Protein AF-A0A7S4R8U7-F1 (afdb_monomer_lite)

Sequence (291 aa):
TAAVLLLPLTSQSWLGAMDDQYDDEIGESVTPLVPFRQREAQGRFHYKRIGLVVGTGLLAVAGVFLLAKGLAQNSAGSTVSEVDVNVVDDWLRRRRAPTLPPPTLSRLTLDTLADGDEFEKCVKAEDWNTKRWDEEVEVADRYDNGCCPGGYVFGAKAWVSWGKVNARGAVLCGLNDQLSGYNFRNRRNSCNYGKCLVLKPKYTCPNGAKSLLTGKCPDGVPAGCKQSWHKNTQGRFGGYMEYRSTTCNDRGPCDTAAGFKTWCNTCGYTTTETCKSPLNNNNNNNNNNNN

Radius of gyration: 29.48 Å; chains: 1; bounding box: 45×94×117 Å

Structure (mmCIF, N/CA/C/O backbone):
data_AF-A0A7S4R8U7-F1
#
_entry.id   AF-A0A7S4R8U7-F1
#
loop_
_atom_site.group_PDB
_atom_site.id
_atom_site.type_symbol
_atom_site.label_atom_id
_atom_site.label_alt_id
_atom_site.label_comp_id
_atom_site.label_asym_id
_atom_site.label_entity_id
_atom_site.label_seq_id
_atom_site.pdbx_PDB_ins_code
_atom_site.Cartn_x
_atom_site.Cartn_y
_atom_site.Cartn_z
_atom_site.occupancy
_atom_site.B_iso_or_equiv
_atom_site.auth_seq_id
_atom_site.auth_comp_id
_atom_site.auth_asym_id
_atom_site.auth_atom_id
_atom_site.pdbx_PDB_model_num
ATOM 1 N N . THR A 1 1 ? -13.044 -45.094 -40.374 1.00 46.53 1 THR A N 1
ATOM 2 C CA . THR A 1 1 ? -13.629 -44.245 -39.314 1.00 46.53 1 THR A CA 1
ATOM 3 C C . THR A 1 1 ? -12.511 -43.431 -38.700 1.00 46.53 1 THR A C 1
ATOM 5 O O . THR A 1 1 ? -11.758 -43.950 -37.894 1.00 46.53 1 THR A O 1
ATOM 8 N N . ALA A 1 2 ? -12.329 -42.195 -39.161 1.00 35.38 2 ALA A N 1
ATOM 9 C CA . ALA A 1 2 ? -11.362 -41.248 -38.612 1.00 35.38 2 ALA A CA 1
ATOM 10 C C . ALA A 1 2 ? -12.074 -39.895 -38.530 1.00 35.38 2 ALA A C 1
ATOM 12 O O . ALA A 1 2 ? -12.469 -39.346 -39.557 1.00 35.38 2 ALA A O 1
ATOM 13 N N . ALA A 1 3 ? -12.332 -39.430 -37.309 1.00 42.56 3 ALA A N 1
ATOM 14 C CA . ALA A 1 3 ? -12.997 -38.164 -37.043 1.00 42.56 3 ALA A CA 1
ATOM 15 C C . ALA A 1 3 ? -11.928 -37.109 -36.745 1.00 42.56 3 ALA A C 1
ATOM 17 O O . ALA A 1 3 ? -11.221 -37.197 -35.743 1.00 42.56 3 ALA A O 1
ATOM 18 N N . VAL A 1 4 ? -11.799 -36.135 -37.644 1.00 45.00 4 VAL A N 1
ATOM 19 C CA . VAL A 1 4 ? -10.964 -34.945 -37.467 1.00 45.00 4 VAL A CA 1
ATOM 20 C C . VAL A 1 4 ? -11.822 -33.892 -36.769 1.00 45.00 4 VAL A C 1
ATOM 22 O O . VAL A 1 4 ? -12.768 -33.368 -37.352 1.00 45.00 4 VAL A O 1
ATOM 25 N N . LEU A 1 5 ? -11.519 -33.620 -35.501 1.00 47.84 5 LEU A N 1
ATOM 26 C CA . LEU A 1 5 ? -12.133 -32.561 -34.699 1.00 47.84 5 LEU A CA 1
ATOM 27 C C . LEU A 1 5 ? -11.310 -31.277 -34.862 1.00 47.84 5 LEU A C 1
ATOM 29 O O . LEU A 1 5 ? -10.202 -31.170 -34.343 1.00 47.84 5 LEU A O 1
ATOM 33 N N . LEU A 1 6 ? -11.857 -30.309 -35.598 1.00 45.59 6 LEU A N 1
ATOM 34 C CA . LEU A 1 6 ? -11.349 -28.938 -35.670 1.00 45.59 6 LEU A CA 1
ATOM 35 C C . LEU A 1 6 ? -12.068 -28.092 -34.610 1.00 45.59 6 LEU A C 1
ATOM 37 O O . LEU A 1 6 ? -13.287 -27.942 -34.661 1.00 45.59 6 LEU A O 1
ATOM 41 N N . LEU A 1 7 ? -11.313 -27.536 -33.662 1.00 49.53 7 LEU A N 1
ATOM 42 C CA . LEU A 1 7 ? -11.784 -26.504 -32.734 1.00 49.53 7 LEU A CA 1
ATOM 43 C C . LEU A 1 7 ? -11.416 -25.109 -33.274 1.00 49.53 7 LEU A C 1
ATOM 45 O O . LEU A 1 7 ? -10.309 -24.942 -33.791 1.00 49.53 7 LEU A O 1
ATOM 49 N N . PRO A 1 8 ? -12.291 -24.095 -33.142 1.00 44.88 8 PRO A N 1
ATOM 50 C CA . PRO A 1 8 ? -11.984 -22.734 -33.561 1.00 44.88 8 PRO A CA 1
ATOM 51 C C . PRO A 1 8 ? -11.153 -21.991 -32.502 1.00 44.88 8 PRO A C 1
ATOM 53 O O . PRO A 1 8 ? -11.541 -21.879 -31.340 1.00 44.88 8 PRO A O 1
ATOM 56 N N . LEU A 1 9 ? -10.019 -21.436 -32.931 1.00 38.00 9 LEU A N 1
ATOM 57 C CA . LEU A 1 9 ? -9.230 -20.455 -32.185 1.00 38.00 9 LEU A CA 1
ATOM 58 C C . LEU A 1 9 ? -9.884 -19.074 -32.326 1.00 38.00 9 LEU A C 1
ATOM 60 O O . LEU A 1 9 ? -9.802 -18.448 -33.381 1.00 38.00 9 LEU A O 1
ATOM 64 N N . THR A 1 10 ? -10.513 -18.573 -31.264 1.00 41.94 10 THR A N 1
ATOM 65 C CA . THR A 1 10 ? -10.931 -17.168 -31.175 1.00 41.94 10 THR A CA 1
ATOM 66 C C . THR A 1 10 ? -9.865 -16.364 -30.437 1.00 41.94 10 THR A C 1
ATOM 68 O O . THR A 1 10 ? -9.780 -16.402 -29.210 1.00 41.94 10 THR A O 1
ATOM 71 N N . SER A 1 11 ? -9.044 -15.621 -31.177 1.00 39.41 11 SER A N 1
ATOM 72 C CA . SER A 1 11 ? -8.129 -14.621 -30.626 1.00 39.41 11 SER A CA 1
ATOM 73 C C . SER A 1 11 ? -8.871 -13.297 -30.416 1.00 39.41 11 SER A C 1
ATOM 75 O O . SER A 1 11 ? -9.093 -12.552 -31.370 1.00 39.41 11 SER A O 1
ATOM 77 N N . GLN A 1 12 ? -9.253 -12.982 -29.178 1.00 40.31 12 GLN A N 1
ATOM 78 C CA . GLN A 1 12 ? -9.656 -11.624 -28.800 1.00 40.31 12 GLN A CA 1
ATOM 79 C C . GLN A 1 12 ? -8.427 -10.855 -28.310 1.00 40.31 12 GLN A C 1
ATOM 81 O O . GLN A 1 12 ? -7.931 -11.061 -27.205 1.00 40.31 12 GLN A O 1
ATOM 86 N N . SER A 1 13 ? -7.924 -9.961 -29.158 1.00 40.41 13 SER A N 1
ATOM 87 C CA . SER A 1 13 ? -6.922 -8.963 -28.801 1.00 40.41 13 SER A CA 1
ATOM 88 C C . SER A 1 13 ? -7.571 -7.838 -27.990 1.00 40.41 13 SER A C 1
ATOM 90 O O . SER A 1 13 ? -8.348 -7.051 -28.531 1.00 40.41 13 SER A O 1
ATOM 92 N N . TRP A 1 14 ? -7.226 -7.735 -26.708 1.00 36.38 14 TRP A N 1
ATOM 93 C CA . TRP A 1 14 ? -7.535 -6.575 -25.872 1.00 36.38 14 TRP A CA 1
ATOM 94 C C . TRP A 1 14 ? -6.507 -5.465 -26.127 1.00 36.38 14 TRP A C 1
ATOM 96 O O . TRP A 1 14 ? -5.429 -5.449 -25.539 1.00 36.38 14 TRP A O 1
ATOM 106 N N . LEU A 1 15 ? -6.842 -4.523 -27.008 1.00 36.94 15 LEU A N 1
ATOM 107 C CA . LEU A 1 15 ? -6.217 -3.199 -27.061 1.00 36.94 15 LEU A CA 1
ATOM 108 C C . LEU A 1 15 ? -7.215 -2.200 -26.472 1.00 36.94 15 LEU A C 1
ATOM 110 O O . LEU A 1 15 ? -7.990 -1.575 -27.188 1.00 36.94 15 LEU A O 1
ATOM 114 N N . GLY A 1 16 ? -7.219 -2.089 -25.144 1.00 36.47 16 GLY A N 1
ATOM 115 C CA . GLY A 1 16 ? -7.895 -0.996 -24.454 1.00 36.47 16 GLY A CA 1
ATOM 116 C C . GLY A 1 16 ? -7.062 0.274 -24.591 1.00 36.47 16 GLY A C 1
ATOM 117 O O . GLY A 1 16 ? -6.004 0.388 -23.971 1.00 36.47 16 GLY A O 1
ATOM 118 N N . ALA A 1 17 ? -7.526 1.208 -25.419 1.00 35.16 17 ALA A N 1
ATOM 119 C CA . ALA A 1 17 ? -7.083 2.593 -25.379 1.00 35.16 17 ALA A CA 1
ATOM 120 C C . ALA A 1 17 ? -7.435 3.173 -23.997 1.00 35.16 17 ALA A C 1
ATOM 122 O O . ALA A 1 17 ? -8.587 3.127 -23.571 1.00 35.16 17 ALA A O 1
ATOM 123 N N . MET A 1 18 ? -6.421 3.638 -23.268 1.00 33.81 18 MET A N 1
ATOM 124 C CA . MET A 1 18 ? -6.586 4.391 -22.028 1.00 33.81 18 MET A CA 1
ATOM 125 C C . MET A 1 18 ? -6.804 5.857 -22.399 1.00 33.81 18 MET A C 1
ATOM 127 O O . MET A 1 18 ? -5.842 6.534 -22.753 1.00 33.81 18 MET A O 1
ATOM 131 N N . ASP A 1 19 ? -8.049 6.319 -22.317 1.00 36.69 19 ASP A N 1
ATOM 132 C CA . ASP A 1 19 ? -8.350 7.743 -22.198 1.00 36.69 19 ASP A CA 1
ATOM 133 C C . ASP A 1 19 ? -8.233 8.141 -20.720 1.00 36.69 19 ASP A C 1
ATOM 135 O O . ASP A 1 19 ? -8.919 7.608 -19.842 1.00 36.69 19 ASP A O 1
ATOM 139 N N . ASP A 1 20 ? -7.304 9.056 -20.447 1.00 38.97 20 ASP A N 1
ATOM 140 C CA . ASP A 1 20 ? -7.152 9.741 -19.168 1.00 38.97 20 ASP A CA 1
ATOM 141 C C . ASP A 1 20 ? -8.309 10.739 -19.008 1.00 38.97 20 ASP A C 1
ATOM 143 O O . ASP A 1 20 ? -8.225 11.876 -19.472 1.00 38.97 20 ASP A O 1
ATOM 147 N N . GLN A 1 21 ? -9.395 10.330 -18.347 1.00 34.22 21 GLN A N 1
ATOM 148 C CA . GLN A 1 21 ? -10.427 11.269 -17.912 1.00 34.22 21 GLN A CA 1
ATOM 149 C C . GLN A 1 21 ? -10.135 11.737 -16.481 1.00 34.22 21 GLN A C 1
ATO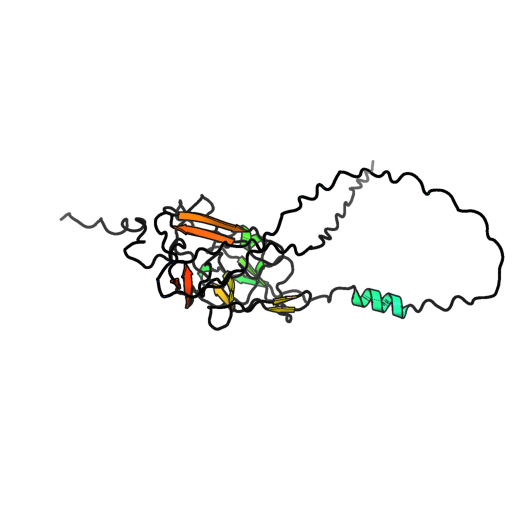M 151 O O . GLN A 1 21 ? -10.165 10.976 -15.511 1.00 34.22 21 GLN A O 1
ATOM 156 N N . TYR A 1 22 ? -9.748 13.007 -16.416 1.00 39.62 22 TYR A N 1
ATOM 157 C CA . TYR A 1 22 ? -9.481 13.817 -15.237 1.00 39.62 22 TYR A CA 1
ATOM 158 C C . TYR A 1 22 ? -10.828 14.334 -14.711 1.00 39.62 22 TYR A C 1
ATOM 160 O O . TYR A 1 22 ? -11.432 15.188 -15.355 1.00 39.62 22 TYR A O 1
ATOM 168 N N . ASP A 1 23 ? -11.294 13.835 -13.567 1.00 38.12 23 ASP A N 1
ATOM 169 C CA . ASP A 1 23 ? -12.410 14.444 -12.835 1.00 38.12 23 ASP A CA 1
ATOM 170 C C . ASP A 1 23 ? -11.849 15.156 -11.597 1.00 38.12 23 ASP A C 1
ATOM 172 O O . ASP A 1 23 ? -11.589 14.541 -10.560 1.00 38.12 23 ASP A O 1
ATOM 176 N N . ASP A 1 24 ? -11.628 16.464 -11.738 1.00 40.69 24 ASP A N 1
ATOM 177 C CA . ASP A 1 24 ? -11.518 17.401 -10.621 1.00 40.69 24 ASP A CA 1
ATOM 178 C C . ASP A 1 24 ? -12.940 17.843 -10.244 1.00 40.69 24 ASP A C 1
ATOM 180 O O . ASP A 1 24 ? -13.499 18.759 -10.850 1.00 40.69 24 ASP A O 1
ATOM 184 N N . GLU A 1 25 ? -13.545 17.207 -9.237 1.00 46.28 25 GLU A N 1
ATOM 185 C CA . GLU A 1 25 ? -14.712 17.787 -8.570 1.00 46.28 25 GLU A CA 1
ATOM 186 C C . GLU A 1 25 ? -14.282 18.728 -7.440 1.00 46.28 25 GLU A C 1
ATOM 188 O O . GLU A 1 25 ? -13.517 18.402 -6.529 1.00 46.28 25 GLU A O 1
ATOM 193 N N . ILE A 1 26 ? -14.806 19.940 -7.564 1.00 37.03 26 ILE A N 1
ATOM 194 C CA . ILE A 1 26 ? -14.538 21.147 -6.800 1.00 37.03 26 ILE A CA 1
ATOM 195 C C . ILE A 1 26 ? -15.167 21.010 -5.408 1.00 37.03 26 ILE A C 1
ATOM 197 O O . ILE A 1 26 ? -16.385 20.938 -5.270 1.00 37.03 26 ILE A O 1
ATOM 201 N N . GLY A 1 27 ? -14.340 21.020 -4.361 1.00 32.81 27 GLY A N 1
ATOM 202 C CA . GLY A 1 27 ? -14.798 21.206 -2.985 1.00 32.81 27 GLY A CA 1
ATOM 203 C C . GLY A 1 27 ? -15.040 22.687 -2.701 1.00 32.81 27 GLY A C 1
ATOM 204 O O . GLY A 1 27 ? -14.093 23.471 -2.656 1.00 32.81 27 GLY A O 1
ATOM 205 N N . GLU A 1 28 ? -16.307 23.056 -2.518 1.00 37.75 28 GLU A N 1
ATOM 206 C CA . GLU A 1 28 ? -16.765 24.397 -2.156 1.00 37.75 28 GLU A CA 1
ATOM 207 C C . GLU A 1 28 ? -16.074 24.940 -0.893 1.00 37.75 28 GLU A C 1
ATOM 209 O O . GLU A 1 28 ? -15.958 24.280 0.143 1.00 37.75 28 GLU A O 1
ATOM 214 N N . SER A 1 29 ? -15.628 26.190 -0.992 1.00 33.06 29 SER A N 1
ATOM 215 C CA . SER A 1 29 ? -15.053 26.982 0.087 1.00 33.06 29 SER A CA 1
ATOM 216 C C . SER A 1 29 ? -16.129 27.431 1.077 1.00 33.06 29 SER A C 1
ATOM 218 O O . SER A 1 29 ? -17.023 28.194 0.711 1.00 33.06 29 SER A O 1
ATOM 220 N N . VAL A 1 30 ? -15.990 27.053 2.348 1.00 43.50 30 VAL A N 1
ATOM 221 C CA . VAL A 1 30 ? -16.695 27.698 3.464 1.00 43.50 30 VAL A CA 1
ATOM 222 C C . VAL A 1 30 ? -15.654 28.419 4.317 1.00 43.50 30 VAL A C 1
ATOM 224 O O . VAL A 1 30 ? -14.769 27.798 4.904 1.00 43.50 30 VAL A O 1
ATOM 227 N N . THR A 1 31 ? -15.730 29.747 4.337 1.00 47.53 31 THR A N 1
ATOM 228 C CA . THR A 1 31 ? -14.915 30.646 5.162 1.00 47.53 31 THR A CA 1
ATOM 229 C C . THR A 1 31 ? -15.410 30.669 6.614 1.00 47.53 31 THR A C 1
ATOM 231 O O . THR A 1 31 ? -16.620 30.725 6.836 1.00 47.53 31 THR A O 1
ATOM 234 N N . PRO A 1 32 ? -14.520 30.704 7.625 1.00 46.12 32 PRO A N 1
ATOM 235 C CA . PRO A 1 32 ? -14.899 31.098 8.976 1.00 46.12 32 PRO A CA 1
ATOM 236 C C . PRO A 1 32 ? -14.676 32.600 9.229 1.00 46.12 32 PRO A C 1
ATOM 238 O O . PRO A 1 32 ? -13.716 33.211 8.761 1.00 46.12 32 PRO A O 1
ATOM 241 N N . LEU A 1 33 ? -15.611 33.167 9.993 1.00 37.69 33 LEU A N 1
ATOM 242 C CA . LEU A 1 33 ? -15.728 34.556 10.439 1.00 37.69 33 LEU A CA 1
ATOM 243 C C . LEU A 1 33 ? -14.749 34.887 11.580 1.00 37.69 33 LEU A C 1
ATOM 245 O O . LEU A 1 33 ? -14.798 34.226 12.612 1.00 37.69 33 LEU A O 1
ATOM 249 N N . VAL A 1 34 ? -13.978 35.976 11.454 1.00 42.84 34 VAL A N 1
ATOM 250 C CA . VAL A 1 34 ? -13.488 36.812 12.577 1.00 42.84 34 VAL A CA 1
ATOM 251 C C . VAL A 1 34 ? -13.405 38.273 12.075 1.00 42.84 34 VAL A C 1
ATOM 253 O O . VAL A 1 34 ? -13.031 38.474 10.917 1.00 42.84 34 VAL A O 1
ATOM 256 N N . PRO A 1 35 ? -13.801 39.303 12.855 1.00 53.25 35 PRO A N 1
ATOM 257 C CA . PRO A 1 35 ? -14.138 40.618 12.307 1.00 53.25 35 PRO A CA 1
ATOM 258 C C . PRO A 1 35 ? -12.947 41.582 12.332 1.00 53.25 35 PRO A C 1
ATOM 260 O O . PRO A 1 35 ? -12.277 41.656 13.350 1.00 53.25 35 PRO A O 1
ATOM 263 N N . PHE A 1 36 ? -12.732 42.389 11.284 1.00 32.41 36 PHE A N 1
ATOM 264 C CA . PHE A 1 36 ? -12.137 43.731 11.417 1.00 32.41 36 PHE A CA 1
ATOM 265 C C . PHE A 1 36 ? -12.316 44.584 10.138 1.00 32.41 36 PHE A C 1
ATOM 267 O O . PHE A 1 36 ? -11.893 44.202 9.055 1.00 32.41 36 PHE A O 1
ATOM 274 N N . ARG A 1 37 ? -12.937 45.759 10.336 1.00 34.00 37 ARG A N 1
ATOM 275 C CA . ARG A 1 37 ? -12.917 47.039 9.584 1.00 34.00 37 ARG A CA 1
ATOM 276 C C . ARG A 1 37 ? -13.090 47.096 8.050 1.00 34.00 37 ARG A C 1
ATOM 278 O O . ARG A 1 37 ? -12.207 46.765 7.273 1.00 34.00 37 ARG A O 1
ATOM 285 N N . GLN A 1 38 ? -14.205 47.749 7.692 1.00 41.59 38 GLN A N 1
ATOM 286 C CA . GLN A 1 38 ? -14.497 48.589 6.516 1.00 41.59 38 GLN A CA 1
ATOM 287 C C . GLN A 1 38 ? -13.325 48.946 5.580 1.00 41.59 38 GLN A C 1
ATOM 289 O O . GLN A 1 38 ? -12.413 49.674 5.973 1.00 41.59 38 GLN A O 1
ATOM 294 N N . ARG A 1 39 ? -13.503 48.629 4.290 1.00 37.03 39 ARG A N 1
ATOM 295 C CA . ARG A 1 39 ? -13.537 49.619 3.197 1.00 37.03 39 ARG A CA 1
ATOM 296 C C . ARG A 1 39 ? -14.285 49.058 1.986 1.00 37.03 39 ARG A C 1
ATOM 298 O O . ARG A 1 39 ? -14.168 47.887 1.646 1.00 37.03 39 ARG A O 1
ATOM 305 N N . GLU A 1 40 ? -15.089 49.931 1.405 1.00 39.75 40 GLU A N 1
ATOM 306 C CA . GLU A 1 40 ? -15.940 49.744 0.237 1.00 39.75 40 GLU A CA 1
ATOM 307 C C . GLU A 1 40 ? -15.110 49.579 -1.045 1.00 39.75 40 GLU A C 1
ATOM 309 O O . GLU A 1 40 ? -14.127 50.292 -1.225 1.00 39.75 40 GLU A O 1
ATOM 314 N N . ALA A 1 41 ? -15.545 48.709 -1.961 1.00 39.50 41 ALA A N 1
ATOM 315 C CA . ALA A 1 41 ? -15.671 49.028 -3.387 1.00 39.50 41 ALA A CA 1
ATOM 316 C C . ALA A 1 41 ? -16.389 47.891 -4.130 1.00 39.50 41 ALA A C 1
ATOM 318 O O . ALA A 1 41 ? -16.188 46.706 -3.877 1.00 39.50 41 ALA A O 1
ATOM 319 N N . GLN A 1 42 ? -17.278 48.308 -5.022 1.00 44.00 42 GLN A N 1
ATOM 320 C CA . GLN A 1 42 ? -18.277 47.525 -5.733 1.00 44.00 42 GLN A CA 1
ATOM 321 C C . GLN A 1 42 ? -17.690 46.754 -6.927 1.00 44.00 42 GLN A C 1
ATOM 323 O O . GLN A 1 42 ? -16.739 47.203 -7.559 1.00 44.00 42 GLN A O 1
ATOM 328 N N . GLY A 1 43 ? -18.332 45.641 -7.298 1.00 35.09 43 GLY A N 1
ATOM 329 C CA . GLY A 1 43 ? -18.045 44.928 -8.546 1.00 35.09 43 GLY A CA 1
ATOM 330 C C . GLY A 1 43 ? -18.884 43.664 -8.734 1.00 35.09 43 GLY A C 1
ATOM 331 O O . GLY A 1 43 ? -18.367 42.557 -8.637 1.00 35.09 43 GLY A O 1
ATOM 332 N N . ARG A 1 44 ? -20.194 43.816 -8.976 1.00 37.66 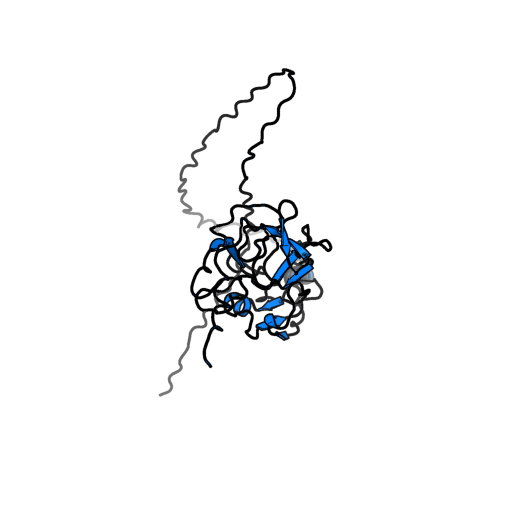44 ARG A N 1
ATOM 333 C CA . ARG A 1 44 ? -21.092 42.720 -9.393 1.00 37.66 44 ARG A CA 1
ATOM 334 C C . ARG A 1 44 ? -20.782 42.314 -10.836 1.00 37.66 44 ARG A C 1
ATOM 336 O O . ARG A 1 44 ? -21.009 43.111 -11.739 1.00 37.66 44 ARG A O 1
ATOM 343 N N . PHE A 1 45 ? -20.415 41.055 -11.061 1.00 37.44 45 PHE A N 1
ATOM 344 C CA . PHE A 1 45 ? -20.556 40.406 -12.367 1.00 37.44 45 PHE A CA 1
ATOM 345 C C . PHE A 1 45 ? -21.467 39.185 -12.235 1.00 37.44 45 PHE A C 1
ATOM 347 O O . PHE A 1 45 ? -21.121 38.179 -11.622 1.00 37.44 45 PHE A O 1
ATOM 354 N N . HIS A 1 46 ? -22.668 39.302 -12.802 1.00 40.22 46 HIS A N 1
ATOM 355 C CA . HIS A 1 46 ? -23.599 38.197 -12.992 1.00 40.22 46 HIS A CA 1
ATOM 356 C C . HIS A 1 46 ? -23.138 37.357 -14.189 1.00 40.22 46 HIS A C 1
ATOM 358 O O . HIS A 1 46 ? -23.198 37.834 -15.320 1.00 40.22 46 HIS A O 1
ATOM 364 N N . TYR A 1 47 ? -22.744 36.101 -13.969 1.00 39.22 47 TYR A N 1
ATOM 365 C CA . TYR A 1 47 ? -22.623 35.125 -15.054 1.00 39.22 47 TYR A CA 1
ATOM 366 C C . TYR A 1 47 ? -23.924 34.329 -15.181 1.00 39.22 47 TYR A C 1
ATOM 368 O O . TYR A 1 47 ? -24.289 33.517 -14.333 1.00 39.22 47 TYR A O 1
ATOM 376 N N . LYS A 1 48 ? -24.648 34.617 -16.264 1.00 39.53 48 LYS A N 1
ATOM 377 C CA . LYS A 1 48 ? -25.833 33.896 -16.731 1.00 39.53 48 LYS A CA 1
ATOM 378 C C . LYS A 1 48 ? -25.377 32.528 -17.258 1.00 39.53 48 LYS A C 1
ATOM 380 O O . LYS A 1 48 ? -24.586 32.471 -18.195 1.00 39.53 48 LYS A O 1
ATOM 385 N N . ARG A 1 49 ? -25.881 31.431 -16.683 1.00 40.97 49 ARG A N 1
ATOM 386 C CA . ARG A 1 49 ? -25.747 30.087 -17.268 1.00 40.97 49 ARG A CA 1
ATOM 387 C C . ARG A 1 49 ? -26.615 30.015 -18.526 1.00 40.97 49 ARG A C 1
ATOM 389 O O . ARG A 1 49 ? -27.837 30.082 -18.435 1.00 40.97 49 ARG A O 1
ATOM 396 N N . ILE A 1 50 ? -25.980 29.896 -19.688 1.00 43.12 50 ILE A N 1
ATOM 397 C CA . ILE A 1 50 ? -26.634 29.508 -20.939 1.00 43.12 50 ILE A CA 1
ATOM 398 C C . ILE A 1 50 ? -26.644 27.979 -20.955 1.00 43.12 50 ILE A C 1
ATOM 400 O O . ILE A 1 50 ? -25.596 27.350 -21.069 1.00 43.12 50 ILE A O 1
ATOM 404 N N . GLY A 1 51 ? -27.824 27.386 -20.774 1.00 38.31 51 GLY A N 1
ATOM 405 C CA . GLY A 1 51 ? -28.042 25.966 -21.024 1.00 38.31 51 GLY A CA 1
ATOM 406 C C . GLY A 1 51 ? -28.098 25.736 -22.529 1.00 38.31 51 GLY A C 1
ATOM 407 O O . GLY A 1 51 ? -29.024 26.212 -23.183 1.00 38.31 51 GLY A O 1
ATOM 408 N N . LEU A 1 52 ? -27.102 25.040 -23.075 1.00 41.78 52 LEU A N 1
ATOM 409 C CA . LEU A 1 52 ? -27.103 24.617 -24.469 1.00 41.78 52 LEU A CA 1
ATOM 410 C C . LEU A 1 52 ? -27.620 23.177 -24.534 1.00 41.78 52 LEU A C 1
ATOM 412 O O . LEU A 1 52 ? -26.947 22.231 -24.133 1.00 41.78 52 LEU A O 1
ATOM 416 N N . VAL A 1 53 ? -28.858 23.045 -25.002 1.00 40.56 53 VAL A N 1
ATOM 417 C CA . VAL A 1 53 ? -29.493 21.780 -25.370 1.00 40.56 53 VAL A CA 1
ATOM 418 C C . VAL A 1 53 ? -28.811 21.284 -26.645 1.00 40.56 53 VAL A C 1
ATOM 420 O O . VAL A 1 53 ? -28.987 21.882 -27.704 1.00 40.56 53 VAL A O 1
ATOM 423 N N . VAL A 1 54 ? -28.016 20.216 -26.560 1.00 45.78 54 VAL A N 1
ATOM 424 C CA . VAL A 1 54 ? -27.494 19.535 -27.753 1.00 45.78 54 VAL A CA 1
ATOM 425 C C . VAL A 1 54 ? -28.509 18.478 -28.161 1.00 45.78 54 VAL A C 1
ATOM 427 O O . VAL A 1 54 ? -28.659 17.443 -27.515 1.00 45.78 54 VAL A O 1
ATOM 430 N N . GLY A 1 55 ? -29.253 18.809 -29.213 1.00 39.84 55 GLY A N 1
ATOM 431 C CA . GLY A 1 55 ? -30.205 17.930 -29.867 1.00 39.84 55 GLY A CA 1
ATOM 432 C C . GLY A 1 55 ? -29.525 16.743 -30.545 1.00 39.84 55 GLY A C 1
ATOM 433 O O . GLY A 1 55 ? -28.437 16.836 -31.113 1.00 39.84 55 GLY A O 1
ATOM 434 N N . THR A 1 56 ? -30.227 15.624 -30.483 1.00 50.41 56 THR A N 1
ATOM 435 C CA . THR A 1 56 ? -30.003 14.378 -31.203 1.00 50.41 56 THR A CA 1
ATOM 436 C C . THR A 1 56 ? -30.027 14.602 -32.717 1.00 50.41 56 THR A C 1
ATOM 438 O O . THR A 1 56 ? -31.080 14.777 -33.323 1.00 50.41 56 THR A O 1
ATOM 441 N N . GLY A 1 57 ? -28.851 14.569 -33.343 1.00 39.16 57 GLY A N 1
ATOM 442 C CA . GLY A 1 57 ? -28.697 14.499 -34.794 1.00 39.16 57 GLY A CA 1
ATOM 443 C C . GLY A 1 57 ? -28.437 13.064 -35.241 1.00 39.16 57 GLY A C 1
ATOM 444 O O . GLY A 1 57 ? -27.287 12.642 -35.318 1.00 39.16 57 GLY A O 1
ATOM 445 N N . LEU A 1 58 ? -29.505 12.321 -35.542 1.00 47.94 58 LEU A N 1
ATOM 446 C CA . LEU A 1 58 ? -29.439 11.151 -36.418 1.00 47.94 58 LEU A CA 1
ATOM 447 C C . LEU A 1 58 ? -29.074 11.655 -37.822 1.00 47.94 58 LEU A C 1
ATOM 449 O O . LEU A 1 58 ? -29.892 12.307 -38.468 1.00 47.94 58 LEU A O 1
ATOM 453 N N . LEU A 1 59 ? -27.869 11.356 -38.303 1.00 45.84 59 LEU A N 1
ATOM 454 C CA . LEU A 1 59 ? -27.515 11.541 -39.708 1.00 45.84 59 LEU A CA 1
ATOM 455 C C . LEU A 1 59 ? -27.056 10.211 -40.292 1.00 45.84 59 LEU A C 1
ATOM 457 O O . LEU A 1 59 ? -26.061 9.614 -39.885 1.00 45.84 59 LEU A O 1
ATOM 461 N N . ALA A 1 60 ? -27.875 9.757 -41.234 1.00 46.03 60 ALA A N 1
ATOM 462 C CA . ALA A 1 60 ? -27.683 8.598 -42.070 1.00 46.03 60 ALA A CA 1
ATOM 463 C C . ALA A 1 60 ? -26.353 8.683 -42.830 1.00 46.03 60 ALA A C 1
ATOM 465 O O . ALA A 1 60 ? -26.111 9.639 -43.563 1.00 46.03 60 ALA A O 1
ATOM 466 N N . VAL A 1 61 ? -25.530 7.640 -42.722 1.00 45.78 61 VAL A N 1
ATOM 467 C CA . VAL A 1 61 ? -24.465 7.372 -43.693 1.00 45.78 61 VAL A CA 1
ATOM 468 C C . VAL A 1 61 ? -24.978 6.276 -44.616 1.00 45.78 61 VAL A C 1
ATOM 470 O O . VAL A 1 61 ? -24.718 5.090 -44.434 1.00 45.78 61 VAL A O 1
ATOM 473 N N . ALA A 1 62 ? -25.781 6.700 -45.588 1.00 46.09 62 ALA A N 1
ATOM 474 C CA . ALA A 1 62 ? -26.089 5.927 -46.774 1.00 46.09 62 ALA A CA 1
ATOM 475 C C . ALA A 1 62 ? -25.296 6.523 -47.942 1.00 46.09 62 ALA A C 1
ATOM 477 O O . ALA A 1 62 ? -25.432 7.703 -48.246 1.00 46.09 62 ALA A O 1
ATOM 478 N N . GLY A 1 63 ? -24.508 5.678 -48.606 1.00 41.16 63 GLY A N 1
ATOM 479 C CA . GLY A 1 63 ? -24.173 5.849 -50.017 1.00 41.16 63 GLY A CA 1
ATOM 480 C C . GLY A 1 63 ? -22.942 6.689 -50.346 1.00 41.16 63 GLY A C 1
ATOM 481 O O . GLY A 1 63 ? -23.074 7.850 -50.697 1.00 41.16 63 GLY A O 1
ATOM 482 N N . VAL A 1 64 ? -21.773 6.041 -50.415 1.00 46.41 64 VAL A N 1
ATOM 483 C CA . VAL A 1 64 ? -20.790 6.306 -51.485 1.00 46.41 64 VAL A CA 1
ATOM 484 C C . VAL A 1 64 ? -20.142 4.973 -51.887 1.00 46.41 64 VAL A C 1
ATOM 486 O O . VAL A 1 64 ? -18.989 4.685 -51.592 1.00 46.41 64 VAL A O 1
ATOM 489 N N . PHE A 1 65 ? -20.925 4.118 -52.541 1.00 47.50 65 PHE A N 1
ATOM 490 C CA . PHE A 1 65 ? -20.416 3.068 -53.422 1.00 47.50 65 PHE A CA 1
ATOM 491 C C . PHE A 1 65 ? -20.849 3.481 -54.823 1.00 47.50 65 PHE A C 1
ATOM 493 O O . PHE A 1 65 ? -22.035 3.388 -55.115 1.00 47.50 65 PHE A O 1
ATOM 500 N N . LEU A 1 66 ? -19.910 4.004 -55.619 1.00 48.34 66 LEU A N 1
ATOM 501 C CA . LEU A 1 66 ? -19.884 4.085 -57.091 1.00 48.34 66 LEU A CA 1
ATOM 502 C C . LEU A 1 66 ? -19.080 5.318 -57.513 1.00 48.34 66 LEU A C 1
ATOM 504 O O . LEU A 1 66 ? -19.611 6.419 -57.539 1.00 48.34 66 LEU A O 1
ATOM 508 N N . LEU A 1 67 ? -17.811 5.106 -57.864 1.00 47.75 67 LEU A N 1
ATOM 509 C CA . LEU A 1 67 ? -17.115 5.793 -58.962 1.00 47.75 67 LEU A CA 1
ATOM 510 C C . LEU A 1 67 ? -15.749 5.122 -59.163 1.00 47.75 67 LEU A C 1
ATOM 512 O O . LEU A 1 67 ? -14.687 5.675 -58.911 1.00 47.75 67 LEU A O 1
ATOM 516 N N . ALA A 1 68 ? -15.801 3.872 -59.619 1.00 49.59 68 ALA A N 1
ATOM 517 C CA . ALA A 1 68 ? -14.703 3.254 -60.339 1.00 49.59 68 ALA A CA 1
ATOM 518 C C . ALA A 1 68 ? -15.162 3.125 -61.790 1.00 49.59 68 ALA A C 1
ATOM 520 O O . ALA A 1 68 ? -15.972 2.250 -62.090 1.00 49.59 68 ALA A O 1
ATOM 521 N N . LYS A 1 69 ? -14.702 4.034 -62.656 1.00 50.16 69 LYS A N 1
ATOM 522 C CA . LYS A 1 69 ? -14.438 3.800 -64.084 1.00 50.16 69 LYS A CA 1
ATOM 523 C C . LYS A 1 69 ? -14.010 5.100 -64.756 1.00 50.16 69 LYS A C 1
ATOM 525 O O . LYS A 1 69 ? -14.758 6.068 -64.776 1.00 50.16 69 LYS A O 1
ATOM 530 N N . GLY A 1 70 ? -12.838 5.042 -65.377 1.00 47.75 70 GLY A N 1
ATOM 531 C CA . GLY A 1 70 ? -12.395 6.012 -66.367 1.00 47.75 70 GLY A CA 1
ATOM 532 C C . GLY A 1 70 ? -11.301 6.926 -65.850 1.00 47.75 70 GLY A C 1
ATOM 533 O O . GLY A 1 70 ? -11.597 7.986 -65.328 1.00 47.75 70 GLY A O 1
ATOM 534 N N . LEU A 1 71 ? -10.049 6.501 -66.018 1.00 46.69 71 LEU A N 1
ATOM 535 C CA . LEU A 1 71 ? -9.025 7.265 -66.734 1.00 46.69 71 LEU A CA 1
ATOM 536 C C . LEU A 1 71 ? -7.852 6.312 -66.995 1.00 46.69 71 LEU A C 1
ATOM 538 O O . LEU A 1 71 ? -7.010 6.048 -66.141 1.00 46.69 71 LEU A O 1
ATOM 542 N N . ALA A 1 72 ? -7.881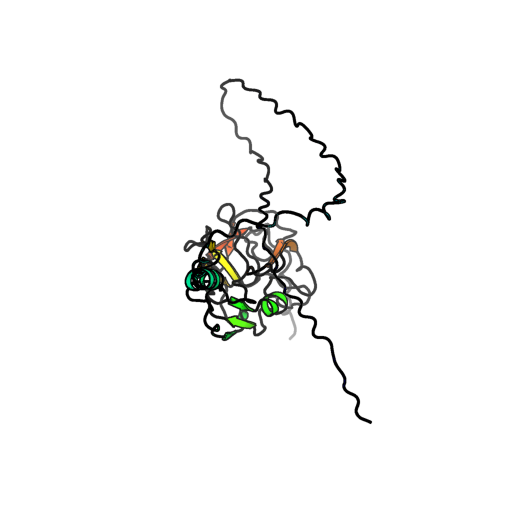 5.728 -68.190 1.00 49.66 72 ALA A N 1
ATOM 543 C CA . ALA A 1 72 ? -6.725 5.118 -68.814 1.00 49.66 72 ALA A CA 1
ATOM 544 C C . ALA A 1 72 ? -5.860 6.223 -69.444 1.00 49.66 72 ALA A C 1
ATOM 546 O O . ALA A 1 72 ? -6.387 7.248 -69.869 1.00 49.66 72 ALA A O 1
ATOM 547 N N . GLN A 1 73 ? -4.563 5.929 -69.557 1.00 50.16 73 GLN A N 1
ATOM 548 C CA . GLN A 1 73 ? -3.556 6.610 -70.381 1.00 50.16 73 GLN A CA 1
ATOM 549 C C . GLN A 1 73 ? -3.005 7.943 -69.857 1.00 50.16 73 GLN A C 1
ATOM 551 O O . GLN A 1 73 ? -3.454 9.022 -70.214 1.00 50.16 73 GLN A O 1
ATOM 556 N N . ASN A 1 74 ? -1.908 7.825 -69.102 1.00 47.72 74 ASN A N 1
ATOM 557 C CA . ASN A 1 74 ? -0.653 8.509 -69.424 1.00 47.72 74 ASN A CA 1
ATOM 558 C C . ASN A 1 74 ? 0.518 7.653 -68.920 1.00 47.72 74 ASN A C 1
ATOM 560 O O . ASN A 1 74 ? 0.893 7.684 -67.752 1.00 47.72 74 ASN A O 1
ATOM 564 N N . SER A 1 75 ? 1.067 6.841 -69.821 1.00 54.69 75 SER A N 1
ATOM 565 C CA . SER A 1 75 ? 2.332 6.133 -69.645 1.00 54.69 75 SER A CA 1
ATOM 566 C C . SER A 1 75 ? 3.486 7.108 -69.891 1.00 54.69 75 SER A C 1
ATOM 568 O O . SER A 1 75 ? 4.030 7.174 -70.991 1.00 54.69 75 SER A O 1
ATOM 570 N N . ALA A 1 76 ? 3.843 7.881 -68.870 1.00 47.47 76 ALA A N 1
ATOM 571 C CA . ALA A 1 76 ? 5.169 8.471 -68.756 1.00 47.47 76 ALA A CA 1
ATOM 572 C C . ALA A 1 76 ? 5.905 7.669 -67.683 1.00 47.47 76 ALA A C 1
ATOM 574 O O . ALA A 1 76 ? 5.390 7.502 -66.578 1.00 47.47 76 ALA A O 1
ATOM 575 N N . GLY A 1 77 ? 7.054 7.099 -68.049 1.00 52.28 77 GLY A N 1
ATOM 576 C CA . GLY A 1 77 ? 7.862 6.235 -67.197 1.00 52.28 77 GLY A CA 1
ATOM 577 C C . GLY A 1 77 ? 8.249 6.925 -65.896 1.00 52.28 77 GLY A C 1
ATOM 578 O O . GLY A 1 77 ? 9.262 7.608 -65.825 1.00 52.28 77 GLY A O 1
ATOM 579 N N . SER A 1 78 ? 7.444 6.717 -64.861 1.00 49.59 78 SER A N 1
ATOM 580 C CA . SER A 1 78 ? 7.846 6.947 -63.488 1.00 49.59 78 SER A CA 1
ATOM 581 C C . SER A 1 78 ? 8.402 5.615 -63.019 1.00 49.59 78 SER A C 1
ATOM 583 O O . SER A 1 78 ? 7.650 4.689 -62.717 1.00 49.59 78 SER A O 1
ATOM 585 N N . THR A 1 79 ? 9.726 5.484 -63.036 1.00 53.56 79 THR A N 1
ATOM 586 C CA . THR A 1 79 ? 10.404 4.462 -62.242 1.00 53.56 79 THR A CA 1
ATOM 587 C C . THR A 1 79 ? 9.862 4.616 -60.832 1.00 53.56 79 THR A C 1
ATOM 589 O O . THR A 1 79 ? 10.095 5.649 -60.204 1.00 53.56 79 THR A O 1
ATOM 592 N N . VAL A 1 80 ? 9.042 3.658 -60.391 1.00 53.31 80 VAL A N 1
ATOM 593 C CA . VAL A 1 80 ? 8.606 3.556 -59.001 1.00 53.31 80 VAL A CA 1
ATOM 594 C C . VAL A 1 80 ? 9.896 3.389 -58.226 1.00 53.31 80 VAL A C 1
ATOM 596 O O . VAL A 1 80 ? 10.490 2.313 -58.220 1.00 53.31 80 VAL A O 1
ATOM 599 N N . SER A 1 81 ? 10.389 4.511 -57.711 1.00 60.34 81 SER A N 1
ATOM 600 C CA . SER A 1 81 ? 11.526 4.567 -56.823 1.00 60.34 81 SER A CA 1
ATOM 601 C C . SER A 1 81 ? 11.210 3.600 -55.702 1.00 60.34 81 SER A C 1
ATOM 603 O O . SER A 1 81 ? 10.185 3.719 -55.031 1.00 60.34 81 SER A O 1
ATOM 605 N N . GLU A 1 82 ? 12.061 2.586 -55.627 1.00 60.59 82 GLU A N 1
ATOM 606 C CA . GLU A 1 82 ? 12.233 1.641 -54.542 1.00 60.59 82 GLU A CA 1
ATOM 607 C C . GLU A 1 82 ? 11.675 2.235 -53.244 1.00 60.59 82 GLU A C 1
ATOM 609 O O . GLU A 1 82 ? 12.215 3.205 -52.710 1.00 60.59 82 GLU A O 1
ATOM 614 N N . VAL A 1 83 ? 10.514 1.733 -52.800 1.00 59.19 83 VAL A N 1
ATOM 615 C CA . VAL A 1 83 ? 9.983 2.087 -51.483 1.00 59.19 83 VAL A CA 1
ATOM 616 C C . VAL A 1 83 ? 11.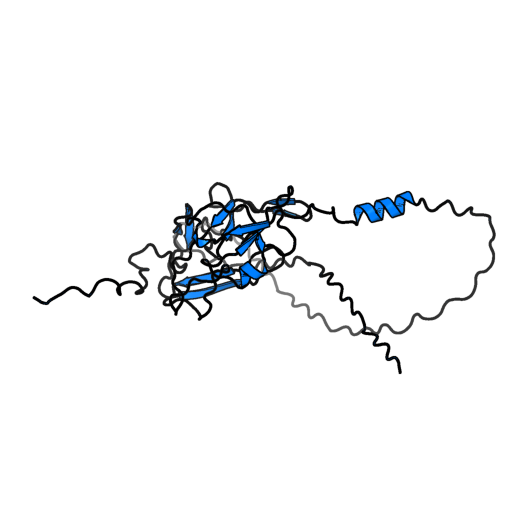063 1.658 -50.512 1.00 59.19 83 VAL A C 1
ATOM 618 O O . VAL A 1 83 ? 11.289 0.462 -50.342 1.00 59.19 83 VAL A O 1
ATOM 621 N N . ASP A 1 84 ? 11.763 2.646 -49.960 1.00 61.28 84 ASP A N 1
ATOM 622 C CA . ASP A 1 84 ? 12.929 2.443 -49.120 1.00 61.28 84 ASP A CA 1
ATOM 623 C C . ASP A 1 84 ? 12.492 1.614 -47.912 1.00 61.28 84 ASP A C 1
ATOM 625 O O . ASP A 1 84 ? 11.844 2.101 -46.978 1.00 61.28 84 ASP A O 1
ATOM 629 N N . VAL A 1 85 ? 12.776 0.313 -47.985 1.00 68.50 85 VAL A N 1
ATOM 630 C CA . VAL A 1 85 ? 12.339 -0.711 -47.028 1.00 68.50 85 VAL A CA 1
ATOM 631 C C . VAL A 1 85 ? 12.786 -0.331 -45.608 1.00 68.50 85 VAL A C 1
ATOM 633 O O . VAL A 1 85 ? 12.138 -0.678 -44.621 1.00 68.50 85 VAL A O 1
ATOM 636 N N . ASN A 1 86 ? 13.825 0.505 -45.513 1.00 70.31 86 ASN A N 1
ATOM 637 C CA . ASN A 1 86 ? 14.356 1.071 -44.284 1.00 70.31 86 ASN A CA 1
ATOM 638 C C . ASN A 1 86 ? 13.385 2.022 -43.561 1.00 70.31 86 ASN A C 1
ATOM 640 O O . ASN A 1 86 ? 13.407 2.073 -42.331 1.00 70.31 86 ASN A O 1
ATOM 644 N N . VAL A 1 87 ? 12.508 2.747 -44.269 1.00 76.38 87 VAL A N 1
ATOM 645 C CA . VAL A 1 87 ? 11.549 3.693 -43.659 1.00 76.38 87 VAL A CA 1
ATOM 646 C C . VAL A 1 87 ? 10.399 2.949 -42.980 1.00 76.38 87 VAL A C 1
ATOM 648 O O . VAL A 1 87 ? 9.998 3.297 -41.866 1.00 76.38 87 VAL A O 1
ATOM 651 N N . VAL A 1 88 ? 9.888 1.892 -43.617 1.00 75.69 88 VAL A N 1
ATOM 652 C CA . VAL A 1 88 ? 8.833 1.045 -43.040 1.00 75.69 88 VAL A CA 1
ATOM 653 C C . VAL A 1 88 ? 9.379 0.266 -41.841 1.00 75.69 88 VAL A C 1
ATOM 655 O O . VAL A 1 88 ? 8.723 0.218 -40.799 1.00 75.69 88 VAL A O 1
ATOM 658 N N . ASP A 1 89 ? 10.604 -0.257 -41.928 1.00 75.19 89 ASP A N 1
ATOM 659 C CA . ASP A 1 89 ? 11.245 -0.963 -40.817 1.00 75.19 89 ASP A CA 1
ATOM 660 C C . ASP A 1 89 ? 11.634 -0.053 -39.646 1.00 75.19 89 ASP A C 1
ATOM 662 O O . ASP A 1 89 ? 11.548 -0.486 -38.495 1.00 75.19 89 ASP A O 1
ATOM 666 N N . ASP A 1 90 ? 12.039 1.197 -39.888 1.00 74.25 90 ASP A N 1
ATOM 667 C CA . ASP A 1 90 ? 12.274 2.173 -38.815 1.00 74.25 90 ASP A CA 1
ATOM 668 C C . ASP A 1 90 ? 10.959 2.561 -38.125 1.00 74.25 90 ASP A C 1
ATOM 670 O O . ASP A 1 90 ? 10.866 2.593 -36.896 1.00 74.25 90 ASP A O 1
ATOM 674 N N . TRP A 1 91 ? 9.887 2.757 -38.895 1.00 74.25 91 TRP A N 1
ATOM 675 C CA . TRP A 1 91 ? 8.564 3.033 -38.341 1.00 74.25 91 TRP A CA 1
ATOM 676 C C . TRP A 1 91 ? 8.007 1.850 -37.532 1.00 74.25 91 TRP A C 1
ATOM 678 O O . TRP A 1 91 ? 7.477 2.043 -36.433 1.00 74.25 91 TRP A O 1
ATOM 688 N N . LEU A 1 92 ? 8.177 0.615 -38.015 1.00 74.50 92 LEU A N 1
ATOM 689 C CA . LEU A 1 92 ? 7.804 -0.598 -37.284 1.00 74.50 92 LEU A CA 1
ATOM 690 C C . LEU A 1 92 ? 8.680 -0.806 -36.041 1.00 74.50 92 LEU A C 1
ATOM 692 O O . LEU A 1 92 ? 8.155 -1.206 -35.000 1.00 74.50 92 LEU A O 1
ATOM 696 N N . ARG A 1 93 ? 9.979 -0.480 -36.095 1.00 69.06 93 ARG A N 1
ATOM 697 C CA . ARG A 1 93 ? 10.872 -0.494 -34.923 1.00 69.06 93 ARG A CA 1
ATOM 698 C C . ARG A 1 93 ? 10.455 0.524 -33.867 1.00 69.06 93 ARG A C 1
ATOM 700 O O . ARG A 1 93 ? 10.399 0.167 -32.697 1.00 69.06 93 ARG A O 1
ATOM 707 N N . ARG A 1 94 ? 10.068 1.743 -34.256 1.00 69.50 94 ARG A N 1
ATOM 708 C CA . ARG A 1 94 ? 9.542 2.765 -33.326 1.00 69.50 94 ARG A CA 1
ATOM 709 C C . ARG A 1 94 ? 8.193 2.384 -32.712 1.00 69.50 94 ARG A C 1
ATOM 711 O O . ARG A 1 94 ? 7.850 2.878 -31.639 1.00 69.50 94 ARG A O 1
ATOM 718 N N . ARG A 1 95 ? 7.415 1.524 -33.379 1.00 69.25 95 ARG A N 1
ATOM 719 C CA . ARG A 1 95 ? 6.132 1.014 -32.866 1.00 69.25 95 ARG A CA 1
ATOM 720 C C . ARG A 1 95 ? 6.256 -0.225 -31.991 1.00 69.25 95 ARG A C 1
ATOM 722 O O . ARG A 1 95 ? 5.356 -0.455 -31.181 1.00 69.25 95 ARG A O 1
ATOM 729 N N . ARG A 1 96 ? 7.334 -1.005 -32.105 1.00 66.06 96 ARG A N 1
ATOM 730 C CA . ARG A 1 96 ? 7.601 -2.076 -31.143 1.00 66.06 96 ARG A CA 1
ATOM 731 C C . ARG A 1 96 ? 7.936 -1.421 -29.813 1.00 66.06 96 ARG A C 1
ATOM 733 O O . ARG A 1 96 ? 8.943 -0.730 -29.683 1.00 66.06 96 ARG A O 1
ATOM 740 N N . ALA A 1 97 ? 7.055 -1.610 -28.832 1.00 65.12 97 ALA A N 1
ATOM 741 C CA . ALA A 1 97 ? 7.392 -1.285 -27.457 1.00 65.12 97 ALA A CA 1
ATOM 742 C C . ALA A 1 97 ? 8.735 -1.964 -27.138 1.00 65.12 97 ALA A C 1
ATOM 744 O O . ALA A 1 97 ? 8.909 -3.122 -27.538 1.00 65.12 97 ALA A O 1
ATOM 745 N N . PRO A 1 98 ? 9.678 -1.270 -26.476 1.00 67.75 98 PRO A N 1
ATOM 746 C CA . PRO A 1 98 ? 10.915 -1.893 -26.038 1.00 67.75 98 PRO A CA 1
ATOM 747 C C . PRO A 1 98 ? 10.566 -3.203 -25.336 1.00 67.75 98 PRO A C 1
ATOM 749 O O . PRO A 1 98 ? 9.750 -3.206 -24.410 1.00 67.75 98 PRO A O 1
ATOM 752 N N . THR A 1 99 ? 11.110 -4.317 -25.820 1.00 77.50 99 THR A N 1
ATOM 753 C CA . THR A 1 99 ? 10.963 -5.604 -25.145 1.00 77.50 99 THR A CA 1
ATOM 754 C C . THR A 1 99 ? 11.739 -5.501 -23.844 1.00 77.50 99 THR A C 1
ATOM 756 O O . THR A 1 99 ? 12.967 -5.570 -23.844 1.00 77.50 99 THR A O 1
ATOM 759 N N . LEU A 1 100 ? 11.022 -5.235 -22.755 1.00 83.25 100 LEU A N 1
ATOM 760 C CA . LEU A 1 100 ? 11.599 -5.195 -21.418 1.00 83.25 100 LEU A CA 1
ATOM 761 C C . LEU A 1 100 ? 12.090 -6.606 -21.053 1.00 83.25 100 LEU A C 1
ATOM 763 O O . LEU A 1 100 ? 11.467 -7.584 -21.483 1.00 83.25 100 LEU A O 1
ATOM 767 N N . PRO A 1 101 ? 13.198 -6.728 -20.302 1.00 89.00 101 PRO A N 1
ATOM 768 C CA . PRO A 1 101 ? 13.666 -8.027 -19.836 1.00 89.00 101 PRO A CA 1
ATOM 769 C C . PRO A 1 101 ? 12.586 -8.706 -18.979 1.00 89.00 101 PRO A C 1
ATOM 771 O O . PRO A 1 101 ? 11.734 -8.019 -18.409 1.00 89.00 101 PRO A O 1
ATOM 774 N N . PRO A 1 102 ? 12.589 -10.046 -18.873 1.00 91.06 102 PRO A N 1
ATOM 775 C CA . PRO A 1 102 ? 11.691 -10.734 -17.955 1.00 91.06 102 PRO A CA 1
ATOM 776 C C . PRO A 1 102 ? 11.940 -10.240 -16.519 1.00 91.06 102 PRO A C 1
ATOM 778 O O . PRO A 1 102 ? 13.098 -10.071 -16.132 1.00 91.06 102 PRO A O 1
ATOM 781 N N . PRO A 1 103 ? 10.885 -9.983 -15.729 1.00 93.50 103 PRO A N 1
ATOM 782 C CA . PRO A 1 103 ? 11.056 -9.491 -14.372 1.00 93.50 103 PRO A CA 1
ATOM 783 C C . PRO A 1 103 ? 11.599 -10.578 -13.443 1.00 93.50 103 PRO A C 1
ATOM 785 O O . PRO A 1 103 ? 11.235 -11.750 -13.559 1.00 93.50 103 PRO A O 1
ATOM 788 N N . THR A 1 104 ? 12.411 -10.171 -12.471 1.00 96.69 104 THR A N 1
ATOM 789 C CA . THR A 1 104 ? 12.810 -11.032 -11.355 1.00 96.69 104 THR A CA 1
ATOM 790 C C . THR A 1 104 ? 11.622 -11.219 -10.419 1.00 96.69 104 THR A C 1
ATOM 792 O O . THR A 1 104 ? 11.068 -10.240 -9.914 1.00 96.69 104 THR A O 1
ATOM 795 N N . LEU A 1 105 ? 11.225 -12.473 -10.199 1.00 97.50 105 LEU A N 1
ATOM 796 C CA . LEU A 1 105 ? 10.092 -12.838 -9.352 1.00 97.50 105 LEU A CA 1
ATOM 797 C C . LEU A 1 105 ? 10.575 -13.365 -8.001 1.00 97.50 105 LEU A C 1
ATOM 799 O O . LEU A 1 105 ? 11.542 -14.121 -7.922 1.00 97.50 105 LEU A O 1
ATOM 803 N N . SER A 1 106 ? 9.866 -13.006 -6.940 1.00 98.06 106 SER A N 1
ATOM 804 C CA . SER A 1 106 ? 10.074 -13.540 -5.594 1.00 98.06 106 SER A CA 1
ATOM 805 C C . SER A 1 106 ? 8.741 -13.641 -4.855 1.00 98.06 106 SER A C 1
ATOM 807 O O . SER A 1 106 ? 7.709 -13.185 -5.349 1.00 98.06 106 SER A O 1
ATOM 809 N N . ARG A 1 107 ? 8.751 -14.229 -3.660 1.00 98.06 107 ARG A N 1
ATOM 810 C CA . ARG A 1 107 ? 7.575 -14.296 -2.792 1.00 98.06 107 ARG A CA 1
ATOM 811 C C . ARG A 1 107 ? 7.893 -13.740 -1.417 1.00 98.06 107 ARG A C 1
ATOM 813 O O . ARG A 1 107 ? 9.024 -13.863 -0.954 1.00 98.06 107 ARG A O 1
ATOM 820 N N . LEU A 1 108 ? 6.909 -13.100 -0.801 1.00 97.88 108 LEU A N 1
ATOM 821 C CA . LEU A 1 108 ? 7.002 -12.590 0.564 1.00 97.88 108 LEU A CA 1
ATOM 822 C C . LEU A 1 108 ? 5.617 -12.515 1.196 1.00 97.88 108 LEU A C 1
ATOM 824 O O . LEU A 1 108 ? 4.613 -12.487 0.491 1.00 97.88 108 LEU A O 1
ATOM 828 N N . THR A 1 109 ? 5.574 -12.402 2.516 1.00 97.38 109 THR A N 1
ATOM 829 C CA . THR A 1 109 ? 4.345 -12.122 3.263 1.00 97.38 109 THR A CA 1
ATOM 830 C C . THR A 1 109 ? 4.448 -10.716 3.837 1.00 97.38 109 THR A C 1
ATOM 832 O O . THR A 1 109 ? 5.384 -10.426 4.574 1.00 97.38 109 THR A O 1
ATOM 835 N N . LEU A 1 110 ? 3.511 -9.819 3.516 1.00 96.06 110 LEU A N 1
ATOM 836 C CA . LEU A 1 110 ? 3.613 -8.409 3.928 1.00 96.06 110 LEU A CA 1
ATOM 837 C C . LEU A 1 110 ? 3.566 -8.219 5.452 1.00 96.06 110 LEU A C 1
ATOM 839 O O . LEU A 1 110 ? 4.077 -7.227 5.964 1.00 96.06 110 LEU A O 1
ATOM 843 N N . ASP A 1 111 ? 3.011 -9.178 6.194 1.00 94.19 111 ASP A N 1
ATOM 844 C CA . ASP A 1 111 ? 3.020 -9.164 7.658 1.00 94.19 111 ASP A CA 1
ATOM 845 C C . ASP A 1 111 ? 4.423 -9.261 8.282 1.00 94.19 111 ASP A C 1
ATOM 847 O O . ASP A 1 111 ? 4.607 -8.799 9.411 1.00 94.19 111 ASP A O 1
ATOM 851 N N . THR A 1 112 ? 5.418 -9.809 7.570 1.00 96.12 112 THR A N 1
ATOM 852 C CA . THR A 1 112 ? 6.802 -9.893 8.075 1.00 96.12 112 THR A CA 1
ATOM 853 C C . THR A 1 112 ? 7.527 -8.552 8.036 1.00 96.12 112 THR A C 1
ATOM 855 O O . THR A 1 112 ? 8.554 -8.404 8.690 1.00 96.12 112 THR A O 1
ATOM 858 N N . LEU A 1 113 ? 7.013 -7.589 7.269 1.00 96.88 113 LEU A N 1
ATOM 859 C CA . LEU A 1 113 ? 7.524 -6.223 7.221 1.00 96.88 113 LEU A CA 1
ATOM 860 C C . LEU A 1 113 ? 6.941 -5.425 8.391 1.00 96.88 113 LEU A C 1
ATOM 862 O O . LEU A 1 113 ? 5.816 -5.683 8.831 1.00 96.88 113 LEU A O 1
ATOM 866 N N . ALA A 1 114 ? 7.689 -4.466 8.923 1.00 96.31 114 ALA A N 1
ATOM 867 C CA . ALA A 1 114 ? 7.188 -3.551 9.935 1.00 96.31 114 ALA A CA 1
ATOM 868 C C . ALA A 1 114 ? 6.264 -2.489 9.314 1.00 96.31 114 ALA A C 1
ATOM 870 O O . ALA A 1 114 ? 6.292 -2.198 8.119 1.00 96.31 114 ALA A O 1
ATOM 871 N N . ASP A 1 115 ? 5.391 -1.922 10.146 1.00 94.69 115 ASP A N 1
ATOM 872 C CA . ASP A 1 115 ? 4.564 -0.786 9.738 1.00 94.69 115 ASP A CA 1
ATOM 873 C C . ASP A 1 115 ? 5.468 0.429 9.496 1.00 94.69 115 ASP A C 1
ATOM 875 O O . ASP A 1 115 ? 6.205 0.825 10.396 1.00 94.69 115 ASP A O 1
ATOM 879 N N . GLY A 1 116 ? 5.415 1.005 8.296 1.00 96.00 116 GLY A N 1
ATOM 880 C CA . GLY A 1 116 ? 6.327 2.061 7.862 1.00 96.00 116 GLY A CA 1
ATOM 881 C C . GLY A 1 116 ? 7.560 1.603 7.092 1.00 96.00 116 GLY A C 1
ATOM 882 O O . GLY A 1 116 ? 8.290 2.469 6.618 1.00 96.00 116 GLY A O 1
ATOM 883 N N . ASP A 1 117 ? 7.785 0.297 6.925 1.00 97.75 117 ASP A N 1
ATOM 884 C CA . ASP A 1 117 ? 8.907 -0.187 6.117 1.00 97.75 117 ASP A CA 1
ATOM 885 C C . ASP A 1 117 ? 8.783 0.274 4.664 1.00 97.75 117 ASP A C 1
ATOM 887 O O . ASP A 1 117 ? 7.689 0.328 4.091 1.00 97.75 117 ASP A O 1
ATOM 891 N N . GLU A 1 118 ? 9.925 0.582 4.054 1.00 97.31 118 GLU A N 1
ATOM 892 C CA . GLU A 1 118 ? 9.985 0.941 2.643 1.00 97.31 118 GLU A CA 1
ATOM 893 C C . GLU A 1 118 ? 9.769 -0.298 1.758 1.00 97.31 118 GLU A C 1
ATOM 895 O O . GLU A 1 118 ? 10.376 -1.351 1.954 1.00 97.31 118 GLU A O 1
ATOM 900 N N . PHE A 1 119 ? 8.877 -0.174 0.774 1.00 97.75 119 PHE A N 1
ATOM 901 C CA . PHE A 1 119 ? 8.487 -1.253 -0.130 1.00 97.75 119 PHE A CA 1
ATOM 902 C C . PHE A 1 119 ? 8.786 -0.898 -1.588 1.00 97.75 119 PHE A C 1
ATOM 904 O O . PHE A 1 119 ? 8.038 -0.183 -2.257 1.00 97.75 119 PHE A O 1
ATOM 911 N N . GLU A 1 120 ? 9.874 -1.438 -2.123 1.00 97.12 120 GLU A N 1
ATOM 912 C CA . GLU A 1 120 ? 10.342 -1.092 -3.472 1.00 97.12 120 GLU A CA 1
ATOM 913 C C . GLU A 1 120 ? 9.829 -2.033 -4.573 1.00 97.12 120 GLU A C 1
ATOM 915 O O . GLU A 1 120 ? 9.980 -1.747 -5.761 1.00 97.12 120 GLU A O 1
ATOM 920 N N . LYS A 1 121 ? 9.176 -3.138 -4.210 1.00 97.88 121 LYS A N 1
ATOM 921 C CA . LYS A 1 121 ? 8.711 -4.154 -5.164 1.00 97.88 121 LYS A CA 1
ATOM 922 C C . LYS A 1 121 ? 7.328 -3.823 -5.739 1.00 97.88 121 LYS A C 1
ATOM 924 O O . LYS A 1 121 ? 6.686 -2.838 -5.372 1.00 97.88 121 LYS A O 1
ATOM 929 N N . CYS A 1 122 ? 6.872 -4.647 -6.673 1.00 98.00 122 CYS A N 1
ATOM 930 C CA . CYS A 1 122 ? 5.519 -4.627 -7.216 1.00 98.00 122 CYS A CA 1
ATOM 931 C C . CYS A 1 122 ? 4.810 -5.931 -6.859 1.00 98.00 122 CYS A C 1
ATOM 933 O O . CYS A 1 122 ? 5.398 -6.996 -6.991 1.00 98.00 122 CYS A O 1
ATOM 935 N N . VAL A 1 123 ? 3.550 -5.873 -6.441 1.00 98.31 123 VAL A N 1
ATOM 936 C CA . VAL A 1 123 ? 2.742 -7.045 -6.074 1.00 98.31 123 VAL A CA 1
ATOM 937 C C . VAL A 1 123 ? 1.929 -7.501 -7.280 1.00 98.31 123 VAL A C 1
ATOM 939 O O . VAL A 1 123 ? 1.403 -6.661 -8.015 1.00 98.31 123 VAL A O 1
ATOM 942 N N . LYS A 1 124 ? 1.798 -8.811 -7.506 1.00 97.94 124 LYS A N 1
ATOM 943 C CA . LYS A 1 124 ? 0.917 -9.343 -8.553 1.00 97.94 124 LYS A CA 1
ATOM 944 C C . LYS A 1 124 ? -0.502 -8.811 -8.344 1.00 97.94 124 LYS A C 1
ATOM 946 O O . LYS A 1 124 ? -1.037 -8.860 -7.240 1.00 97.94 124 LYS A O 1
ATOM 951 N N . ALA A 1 125 ? -1.122 -8.284 -9.395 1.00 97.25 125 ALA A N 1
ATOM 952 C CA . ALA A 1 125 ? -2.416 -7.614 -9.290 1.00 97.25 125 ALA A CA 1
ATOM 953 C C . ALA A 1 125 ? -3.517 -8.551 -8.768 1.00 97.25 125 ALA A C 1
ATOM 955 O O . ALA A 1 125 ? -4.389 -8.122 -8.019 1.00 97.25 125 ALA A O 1
ATOM 956 N N . GLU A 1 126 ? -3.478 -9.828 -9.139 1.00 97.00 126 GLU A N 1
ATOM 957 C CA . GLU A 1 126 ? -4.409 -10.839 -8.631 1.00 97.00 126 GLU A CA 1
ATOM 958 C C . GLU A 1 126 ? -4.268 -11.028 -7.115 1.00 97.00 126 GLU A C 1
ATOM 960 O O . GLU A 1 126 ? -5.253 -10.896 -6.384 1.00 97.00 126 GLU A O 1
ATOM 965 N N . ASP A 1 127 ? -3.035 -11.218 -6.640 1.00 98.06 127 ASP A N 1
ATOM 966 C CA . ASP A 1 127 ? -2.716 -11.352 -5.217 1.00 98.06 127 ASP A CA 1
ATOM 967 C C . ASP A 1 127 ? -3.125 -10.101 -4.436 1.00 98.06 127 ASP A C 1
ATOM 969 O O . ASP A 1 127 ? -3.759 -10.201 -3.390 1.00 98.06 127 ASP A O 1
ATOM 973 N N . TRP A 1 128 ? -2.861 -8.911 -4.979 1.00 97.81 128 TRP A N 1
ATOM 974 C CA . TRP A 1 128 ? -3.272 -7.647 -4.366 1.00 97.81 128 TRP A CA 1
ATOM 975 C C . TRP A 1 128 ? -4.782 -7.573 -4.096 1.00 97.81 128 TRP A C 1
ATOM 977 O O . TRP A 1 128 ? -5.218 -7.010 -3.093 1.00 97.81 128 TRP A O 1
ATOM 987 N N . ASN A 1 129 ? -5.598 -8.122 -4.996 1.00 95.75 129 ASN A N 1
ATOM 988 C CA . ASN A 1 129 ? -7.053 -8.052 -4.882 1.00 95.75 129 ASN A CA 1
ATOM 989 C C . ASN A 1 129 ? -7.650 -9.161 -4.011 1.00 95.75 129 ASN A C 1
ATOM 991 O O . ASN A 1 129 ? -8.750 -8.976 -3.489 1.00 95.75 129 ASN A O 1
ATOM 995 N N . THR A 1 130 ? -6.968 -10.298 -3.883 1.00 96.56 130 THR A N 1
ATOM 996 C CA . THR A 1 130 ? -7.555 -11.528 -3.328 1.00 96.56 130 THR A CA 1
ATOM 997 C C . THR A 1 130 ? -6.904 -11.997 -2.036 1.00 96.56 130 THR A C 1
ATOM 999 O O . THR A 1 130 ? -7.586 -12.634 -1.236 1.00 96.56 130 THR A O 1
ATOM 1002 N N . LYS A 1 131 ? -5.633 -11.659 -1.801 1.00 97.56 131 LYS A N 1
ATOM 1003 C CA . LYS A 1 131 ? -4.880 -12.125 -0.638 1.00 97.56 131 LYS A CA 1
ATOM 1004 C C . LYS A 1 131 ? -4.956 -11.165 0.541 1.00 97.56 131 LYS A C 1
ATOM 1006 O O . LYS A 1 131 ? -5.143 -9.950 0.395 1.00 97.56 131 LYS A O 1
ATOM 1011 N N . ARG A 1 132 ? -4.810 -11.742 1.726 1.00 96.38 132 ARG A N 1
ATOM 1012 C CA . ARG A 1 132 ? -4.687 -11.079 3.022 1.00 96.38 132 ARG A CA 1
ATOM 1013 C C . ARG A 1 132 ? -3.236 -10.735 3.338 1.00 96.38 132 ARG A C 1
ATOM 1015 O O . ARG A 1 132 ? -2.298 -11.169 2.679 1.00 96.38 132 ARG A O 1
ATOM 1022 N N . TRP A 1 133 ? -3.072 -9.934 4.382 1.00 93.94 133 TRP A N 1
ATOM 1023 C CA . TRP A 1 133 ? -1.776 -9.485 4.895 1.00 93.94 133 TRP A CA 1
ATOM 1024 C C . TRP A 1 133 ? -0.810 -10.591 5.316 1.00 93.94 133 TRP A C 1
ATOM 1026 O O . TRP A 1 133 ? 0.403 -10.434 5.195 1.00 93.94 133 TRP A O 1
ATOM 1036 N N . ASP A 1 134 ? -1.353 -11.670 5.861 1.00 95.38 134 ASP A N 1
ATOM 1037 C CA . ASP A 1 134 ? -0.639 -12.829 6.387 1.00 95.38 134 ASP A CA 1
ATOM 1038 C C . ASP A 1 134 ? -0.432 -13.939 5.352 1.00 95.38 134 ASP A C 1
ATOM 1040 O O . ASP A 1 134 ? 0.131 -14.983 5.674 1.00 95.38 134 ASP A O 1
ATOM 1044 N N . GLU A 1 135 ? -0.848 -13.717 4.108 1.00 97.38 135 GLU A N 1
ATOM 1045 C CA . GLU A 1 135 ? -0.687 -14.680 3.028 1.00 97.38 135 GLU A CA 1
ATOM 1046 C C . GLU A 1 135 ? 0.548 -14.360 2.181 1.00 97.38 135 GLU A C 1
ATOM 1048 O O . GLU A 1 135 ? 0.920 -13.202 1.981 1.00 97.38 135 GLU A O 1
ATOM 1053 N N . GLU A 1 136 ? 1.186 -15.412 1.664 1.00 98.19 136 GLU A N 1
ATOM 1054 C CA . GLU A 1 136 ? 2.317 -15.280 0.747 1.00 98.19 136 GLU A CA 1
ATOM 1055 C C . GLU A 1 136 ? 1.843 -14.656 -0.570 1.00 98.19 136 GLU A C 1
ATOM 1057 O O . GLU A 1 136 ? 0.920 -15.169 -1.210 1.00 98.19 136 GLU A O 1
ATOM 1062 N N . VAL A 1 137 ? 2.500 -13.586 -1.014 1.00 98.38 137 VAL A N 1
ATOM 1063 C CA . VAL A 1 137 ? 2.215 -12.904 -2.278 1.00 98.38 137 VAL A CA 1
ATOM 1064 C C . VAL A 1 137 ? 3.394 -12.978 -3.242 1.00 98.38 137 VAL A C 1
ATOM 1066 O O . VAL A 1 137 ? 4.560 -12.923 -2.848 1.00 98.38 137 VAL A O 1
ATOM 1069 N N . GLU A 1 138 ? 3.084 -13.093 -4.529 1.00 98.56 138 GLU A N 1
ATOM 1070 C CA . GLU A 1 138 ? 4.047 -12.979 -5.615 1.00 98.56 138 GLU A CA 1
ATOM 1071 C C . GLU A 1 138 ? 4.375 -11.504 -5.848 1.00 98.56 138 GLU A C 1
ATOM 1073 O O . GLU A 1 138 ? 3.492 -10.657 -6.039 1.00 98.56 138 GLU A O 1
ATOM 1078 N N . VAL A 1 139 ? 5.667 -11.201 -5.842 1.00 98.44 139 VAL A N 1
ATOM 1079 C CA . VAL A 1 139 ? 6.188 -9.864 -6.091 1.00 98.44 139 VAL A CA 1
ATOM 1080 C C . VAL A 1 139 ? 7.235 -9.903 -7.191 1.00 98.44 139 VAL A C 1
ATOM 1082 O O . VAL A 1 139 ? 7.946 -10.892 -7.365 1.00 98.44 139 VAL A O 1
ATOM 1085 N N . ALA A 1 140 ? 7.347 -8.801 -7.912 1.00 98.25 140 ALA A N 1
ATOM 1086 C CA . ALA A 1 140 ? 8.351 -8.599 -8.934 1.00 98.25 140 ALA A CA 1
ATOM 1087 C C . ALA A 1 140 ? 9.156 -7.337 -8.648 1.00 98.25 140 ALA A C 1
ATOM 1089 O O . ALA A 1 140 ? 8.630 -6.357 -8.107 1.00 98.25 140 ALA A O 1
ATOM 1090 N N . ASP A 1 141 ? 10.419 -7.353 -9.051 1.00 97.75 141 ASP A N 1
ATOM 1091 C CA . ASP A 1 141 ? 11.226 -6.141 -9.067 1.00 97.75 141 ASP A CA 1
ATOM 1092 C C . ASP A 1 141 ? 10.698 -5.163 -10.128 1.00 97.75 141 ASP A C 1
ATOM 1094 O O . ASP A 1 141 ? 10.104 -5.548 -11.145 1.00 97.75 141 ASP A O 1
ATOM 1098 N N . ARG A 1 142 ? 10.886 -3.865 -9.874 1.00 96.25 142 ARG A N 1
ATOM 1099 C CA . ARG A 1 142 ? 10.632 -2.830 -10.881 1.00 96.25 142 ARG A CA 1
ATOM 1100 C C . ARG A 1 142 ? 11.643 -2.997 -12.014 1.00 96.25 142 ARG A C 1
ATOM 1102 O O . ARG A 1 142 ? 12.780 -3.395 -11.785 1.00 96.25 142 ARG A O 1
ATOM 1109 N N . TYR A 1 143 ? 11.246 -2.643 -13.230 1.00 95.75 143 TYR A N 1
ATOM 1110 C CA . TYR A 1 143 ? 12.206 -2.497 -14.321 1.00 95.75 143 TYR A CA 1
ATOM 1111 C C . TYR A 1 143 ? 13.135 -1.303 -14.076 1.00 95.75 143 TYR A C 1
ATOM 1113 O O . TYR A 1 143 ? 12.798 -0.401 -13.309 1.00 95.75 143 TYR A O 1
ATOM 1121 N N . ASP A 1 144 ? 14.241 -1.230 -14.819 1.00 94.75 144 ASP A N 1
ATOM 1122 C CA . ASP A 1 144 ? 15.230 -0.141 -14.732 1.00 94.75 144 ASP A CA 1
ATOM 1123 C C . ASP A 1 144 ? 14.628 1.256 -14.940 1.00 94.75 144 ASP A C 1
ATOM 1125 O O . ASP A 1 144 ? 15.133 2.260 -14.444 1.00 94.75 144 ASP A O 1
ATOM 1129 N N . ASN A 1 145 ? 13.505 1.341 -15.654 1.00 93.44 145 ASN A N 1
ATOM 1130 C CA . ASN A 1 145 ? 12.771 2.590 -15.835 1.00 93.44 145 ASN A CA 1
ATOM 1131 C C . ASN A 1 145 ? 11.848 2.956 -14.653 1.00 93.44 145 ASN A C 1
ATOM 1133 O O . ASN A 1 145 ? 11.041 3.884 -14.775 1.00 93.44 145 ASN A O 1
ATOM 1137 N N . GLY A 1 146 ? 11.926 2.210 -13.549 1.00 95.06 146 GLY A N 1
ATOM 1138 C CA . GLY A 1 146 ? 11.140 2.349 -12.325 1.00 95.06 146 GLY A CA 1
ATOM 1139 C C . GLY A 1 146 ? 9.714 1.803 -12.411 1.00 95.06 146 GLY A C 1
ATOM 1140 O O . GLY A 1 146 ? 8.967 1.892 -11.437 1.00 95.06 146 GLY A O 1
ATOM 1141 N N . CYS A 1 147 ? 9.288 1.268 -13.559 1.00 95.62 147 CYS A N 1
ATOM 1142 C CA . CYS A 1 147 ? 7.917 0.806 -13.755 1.00 95.62 147 CYS A CA 1
ATOM 1143 C C . CYS A 1 147 ? 7.709 -0.631 -13.276 1.00 95.62 147 CYS A C 1
ATOM 1145 O O . CYS A 1 147 ? 8.572 -1.487 -13.451 1.00 95.62 147 CYS A O 1
ATOM 1147 N N . CYS A 1 148 ? 6.506 -0.925 -12.777 1.00 96.19 148 CYS A N 1
ATOM 1148 C CA . CYS A 1 148 ? 6.117 -2.306 -12.506 1.00 96.19 148 CYS A CA 1
ATOM 1149 C C . CYS A 1 148 ? 5.942 -3.122 -13.798 1.00 96.19 148 CYS A C 1
ATOM 1151 O O . CYS A 1 148 ? 5.487 -2.576 -14.815 1.00 96.19 148 CYS A O 1
ATOM 1153 N N . PRO A 1 149 ? 6.225 -4.432 -13.760 1.00 95.69 149 PRO A N 1
ATOM 1154 C CA . PRO A 1 149 ? 5.855 -5.358 -14.824 1.00 95.69 149 PRO A CA 1
ATOM 1155 C C . PRO A 1 149 ? 4.351 -5.374 -15.118 1.00 95.69 149 PRO A C 1
ATOM 1157 O O . PRO A 1 149 ? 3.523 -4.987 -14.293 1.00 95.69 149 PRO A O 1
ATOM 1160 N N . GLY A 1 150 ? 3.982 -5.805 -16.327 1.00 93.75 150 GLY A N 1
ATOM 1161 C CA . GLY A 1 150 ? 2.575 -5.986 -16.689 1.00 93.75 150 GLY A CA 1
ATOM 1162 C C . GLY A 1 150 ? 1.918 -7.034 -15.788 1.00 93.75 150 GLY A C 1
ATOM 1163 O O . GLY A 1 150 ? 2.510 -8.078 -15.540 1.00 93.75 150 GLY A O 1
ATOM 1164 N N . GLY A 1 151 ? 0.716 -6.747 -15.281 1.00 95.12 151 GLY A N 1
ATOM 1165 C CA . GLY A 1 151 ? 0.031 -7.613 -14.312 1.00 95.12 151 GLY A CA 1
ATOM 1166 C C . GLY A 1 151 ? 0.461 -7.409 -12.855 1.00 95.12 151 GLY A C 1
ATOM 1167 O O . GLY A 1 151 ? -0.028 -8.123 -11.986 1.00 95.12 151 GLY A O 1
ATOM 1168 N N . TYR A 1 152 ? 1.324 -6.427 -12.575 1.00 97.19 152 TYR A N 1
ATOM 1169 C CA . TYR A 1 152 ? 1.757 -6.065 -11.226 1.00 97.19 152 TYR A CA 1
ATOM 1170 C C . TYR A 1 152 ? 1.371 -4.621 -10.882 1.00 97.19 152 TYR A C 1
ATOM 1172 O O . TYR A 1 152 ? 1.292 -3.746 -11.750 1.00 97.19 152 TYR A O 1
ATOM 1180 N N . VAL A 1 153 ? 1.155 -4.365 -9.593 1.00 97.38 153 VAL A N 1
ATOM 1181 C CA . VAL A 1 153 ? 0.823 -3.056 -9.025 1.00 97.38 153 VAL A CA 1
ATOM 1182 C C . VAL A 1 153 ? 1.873 -2.643 -8.002 1.00 97.38 153 VAL A C 1
ATOM 1184 O O . VAL A 1 153 ? 2.393 -3.472 -7.263 1.00 97.38 153 VAL A O 1
ATOM 1187 N N . PHE A 1 154 ? 2.185 -1.352 -7.931 1.00 95.88 154 PHE A N 1
ATOM 1188 C CA . PHE A 1 154 ? 3.143 -0.835 -6.942 1.00 95.88 154 PHE A CA 1
ATOM 1189 C C . PHE A 1 154 ? 2.516 -0.643 -5.551 1.00 95.88 154 PHE A C 1
ATOM 1191 O O . PHE A 1 154 ? 3.225 -0.443 -4.575 1.00 95.88 154 PHE A O 1
ATOM 1198 N N . GLY A 1 155 ? 1.185 -0.677 -5.467 1.00 96.12 155 GLY A N 1
ATOM 1199 C CA . GLY A 1 155 ? 0.415 -0.417 -4.256 1.00 96.12 155 GLY A CA 1
ATOM 1200 C C . GLY A 1 155 ? -0.675 0.627 -4.484 1.00 96.12 155 GLY A C 1
ATOM 1201 O O . GLY A 1 155 ? -0.984 1.004 -5.621 1.00 96.12 155 GLY A O 1
ATOM 1202 N N . ALA A 1 156 ? -1.273 1.105 -3.397 1.00 96.25 156 ALA A N 1
ATOM 1203 C CA . ALA A 1 156 ? -2.245 2.183 -3.431 1.00 96.25 156 ALA A CA 1
ATOM 1204 C C . ALA A 1 156 ? -1.531 3.527 -3.623 1.00 96.25 156 ALA A C 1
ATOM 1206 O O . ALA A 1 156 ? -0.587 3.866 -2.911 1.00 96.25 156 ALA A O 1
ATOM 1207 N N . LYS A 1 157 ? -2.005 4.345 -4.567 1.00 95.06 157 LYS A N 1
ATOM 1208 C CA . LYS A 1 157 ? -1.504 5.718 -4.727 1.00 95.06 157 LYS A CA 1
ATOM 1209 C C . LYS A 1 157 ? -1.831 6.534 -3.472 1.00 95.06 157 LYS A C 1
ATOM 1211 O O . LYS A 1 157 ? -2.984 6.554 -3.046 1.00 95.06 157 LYS A O 1
ATOM 1216 N N . ALA A 1 158 ? -0.860 7.250 -2.924 1.00 94.44 158 ALA A N 1
ATOM 1217 C CA . ALA A 1 158 ? -1.046 8.197 -1.839 1.00 94.44 158 ALA A CA 1
ATOM 1218 C C . ALA A 1 158 ? -1.914 9.367 -2.306 1.00 94.44 158 ALA A C 1
ATOM 1220 O O . ALA A 1 158 ? -1.771 9.868 -3.425 1.00 94.44 158 ALA A O 1
ATOM 1221 N N . TRP A 1 159 ? -2.831 9.790 -1.441 1.00 93.06 159 TRP A N 1
ATOM 1222 C CA . TRP A 1 159 ? -3.556 11.042 -1.598 1.00 93.06 159 TRP A CA 1
ATOM 1223 C C . TRP A 1 159 ? -3.191 11.939 -0.431 1.00 93.06 159 TRP A C 1
ATOM 1225 O O . TRP A 1 159 ? -3.447 11.579 0.719 1.00 93.06 159 TRP A O 1
ATOM 1235 N N . VAL A 1 160 ? -2.557 13.066 -0.745 1.00 93.62 160 VAL A N 1
ATOM 1236 C CA . VAL A 1 160 ? -2.075 14.024 0.243 1.00 93.62 160 VAL A CA 1
ATOM 1237 C C . VAL A 1 160 ? -2.927 15.278 0.154 1.00 93.62 160 VAL A C 1
ATOM 1239 O O . VAL A 1 160 ? -3.072 15.865 -0.915 1.00 93.62 160 VAL A O 1
ATOM 1242 N N . SER A 1 161 ? -3.494 15.696 1.278 1.00 92.75 161 SER A N 1
ATOM 1243 C CA . SER A 1 161 ? -4.299 16.904 1.385 1.00 92.75 161 SER A CA 1
ATOM 1244 C C . SER A 1 161 ? -4.029 17.576 2.724 1.00 92.75 161 SER A C 1
ATOM 1246 O O . SER A 1 161 ? -4.152 16.958 3.780 1.00 92.75 161 SER A O 1
ATOM 1248 N N . TRP A 1 162 ? -3.629 18.848 2.674 1.00 90.62 162 TRP A N 1
ATOM 1249 C CA . TRP A 1 162 ? -3.384 19.688 3.855 1.00 90.62 162 TRP A CA 1
ATOM 1250 C C . TRP A 1 162 ? -2.363 19.056 4.820 1.00 90.62 162 TRP A C 1
ATOM 1252 O O . TRP A 1 162 ? -2.589 18.995 6.028 1.00 90.62 162 TRP A O 1
ATOM 1262 N N . GLY A 1 163 ? -1.274 18.510 4.265 1.00 89.62 163 GLY A N 1
ATOM 1263 C CA . GLY A 1 163 ? -0.220 17.820 5.020 1.00 89.62 163 GLY A CA 1
ATOM 1264 C C . GLY A 1 163 ? -0.631 16.470 5.619 1.00 89.62 163 GLY A C 1
ATOM 1265 O O . GLY A 1 163 ? 0.120 15.912 6.413 1.00 89.62 163 GLY A O 1
ATOM 1266 N N . LYS A 1 164 ? -1.812 15.946 5.265 1.00 92.94 164 LYS A N 1
ATOM 1267 C CA . LYS A 1 164 ? -2.329 14.653 5.726 1.00 92.94 164 LYS A CA 1
ATOM 1268 C C . LYS A 1 164 ? -2.439 13.677 4.573 1.00 92.94 164 LYS A C 1
ATOM 1270 O O . LYS A 1 164 ? -2.791 14.058 3.460 1.00 92.94 164 LYS A O 1
ATOM 1275 N N . VAL A 1 165 ? -2.195 12.410 4.861 1.00 94.00 165 VAL A N 1
ATOM 1276 C CA . VAL A 1 165 ? -2.228 11.323 3.891 1.00 94.00 165 VAL A CA 1
ATOM 1277 C C . VAL A 1 165 ? -3.345 10.353 4.245 1.00 94.00 165 VAL A C 1
ATOM 1279 O O . VAL A 1 165 ? -3.499 9.965 5.404 1.00 94.00 165 VAL A O 1
ATOM 1282 N N . ASN A 1 166 ? -4.123 9.926 3.256 1.00 91.25 166 ASN A N 1
ATOM 1283 C CA . ASN A 1 166 ? -5.109 8.869 3.466 1.00 91.25 166 ASN A CA 1
ATOM 1284 C C . ASN A 1 166 ? -4.390 7.518 3.621 1.00 91.25 166 ASN A C 1
ATOM 1286 O O . ASN A 1 166 ? -3.832 7.006 2.648 1.00 91.25 166 ASN A O 1
ATOM 1290 N N . ALA A 1 167 ? -4.414 6.942 4.826 1.00 91.00 167 ALA A N 1
ATOM 1291 C CA . ALA A 1 167 ? -3.841 5.626 5.100 1.00 91.00 167 ALA A CA 1
ATOM 1292 C C . ALA A 1 167 ? -4.764 4.534 4.533 1.00 91.00 167 ALA A C 1
ATOM 1294 O O . ALA A 1 167 ? -5.830 4.256 5.083 1.00 91.00 167 ALA A O 1
ATOM 1295 N N . ARG A 1 168 ? -4.392 3.967 3.381 1.00 91.50 168 ARG A N 1
ATOM 1296 C CA . ARG A 1 168 ? -5.240 3.055 2.600 1.00 91.50 168 ARG A CA 1
ATOM 1297 C C . ARG A 1 168 ? -4.420 1.980 1.901 1.00 91.50 168 ARG A C 1
ATOM 1299 O O . ARG A 1 168 ? -3.316 2.259 1.438 1.00 91.50 168 ARG A O 1
ATOM 1306 N N . GLY A 1 169 ? -5.013 0.796 1.750 1.00 93.94 169 GLY A N 1
ATOM 1307 C CA . GLY A 1 169 ? -4.320 -0.364 1.189 1.00 93.94 169 GLY A CA 1
ATOM 1308 C C . GLY A 1 169 ? -3.154 -0.835 2.057 1.00 93.94 169 GLY A C 1
ATOM 1309 O O . GLY A 1 169 ? -2.916 -0.297 3.136 1.00 93.94 169 GLY A O 1
ATOM 1310 N N . ALA A 1 170 ? -2.448 -1.858 1.581 1.00 96.19 170 ALA A N 1
ATOM 1311 C CA . ALA A 1 170 ? -1.357 -2.463 2.330 1.00 96.19 170 ALA A CA 1
ATOM 1312 C C . ALA A 1 170 ? -0.005 -1.788 2.142 1.00 96.19 170 ALA A C 1
ATOM 1314 O O . ALA A 1 170 ? 0.841 -1.780 3.029 1.00 96.19 170 ALA A O 1
ATOM 1315 N N . VAL A 1 171 ? 0.170 -1.197 0.972 1.00 97.50 171 VAL A N 1
ATOM 1316 C CA . VAL A 1 171 ? 1.348 -0.444 0.580 1.00 97.50 171 VAL A CA 1
ATOM 1317 C C . VAL A 1 171 ? 0.850 0.861 -0.007 1.00 97.50 171 VAL A C 1
ATOM 1319 O O . VAL A 1 171 ? -0.002 0.857 -0.901 1.00 97.50 171 VAL A O 1
ATOM 1322 N N . LEU A 1 172 ? 1.376 1.967 0.496 1.00 96.56 172 LEU A N 1
ATOM 1323 C CA . LEU A 1 172 ? 1.014 3.311 0.091 1.00 96.56 172 LEU A CA 1
ATOM 1324 C C . LEU A 1 172 ? 2.199 3.986 -0.584 1.00 96.56 172 LEU A C 1
ATOM 1326 O O . LEU A 1 172 ? 3.247 4.161 0.026 1.00 96.56 172 LEU A O 1
ATOM 1330 N N . CYS A 1 173 ? 2.010 4.409 -1.826 1.00 97.31 173 CYS A N 1
ATOM 1331 C CA . CYS A 1 173 ? 3.086 4.875 -2.689 1.00 97.31 173 CYS A CA 1
ATOM 1332 C C . CYS A 1 173 ? 2.819 6.243 -3.299 1.00 97.31 173 CYS A C 1
ATOM 1334 O O . CYS A 1 173 ? 1.685 6.599 -3.613 1.00 97.31 173 CYS A O 1
ATOM 1336 N N . GLY A 1 174 ? 3.885 6.976 -3.580 1.00 96.12 174 GLY A N 1
ATOM 1337 C CA . GLY A 1 174 ? 3.856 8.292 -4.213 1.00 96.12 174 GLY A CA 1
ATOM 1338 C C . GLY A 1 174 ? 4.150 9.419 -3.239 1.00 96.12 174 GLY A C 1
ATOM 1339 O O . GLY A 1 174 ? 3.888 10.576 -3.564 1.00 96.12 174 GLY A O 1
ATOM 1340 N N . LEU A 1 175 ? 4.672 9.092 -2.058 1.00 96.75 175 LEU A N 1
ATOM 1341 C CA . LEU A 1 175 ? 5.111 10.066 -1.070 1.00 96.75 175 LEU A CA 1
ATOM 1342 C C . LEU A 1 175 ? 6.472 10.657 -1.464 1.00 96.75 175 LEU A C 1
ATOM 1344 O O . LEU A 1 175 ? 7.281 10.006 -2.127 1.00 96.75 175 LEU A O 1
ATOM 1348 N N . ASN A 1 176 ? 6.716 11.904 -1.067 1.00 96.00 176 ASN A N 1
ATOM 1349 C CA . ASN A 1 176 ? 8.056 12.493 -1.079 1.00 96.00 176 ASN A CA 1
ATOM 1350 C C . ASN A 1 176 ? 8.889 12.001 0.120 1.00 96.00 176 ASN A C 1
ATOM 1352 O O . ASN A 1 176 ? 8.378 11.312 0.999 1.00 96.00 176 ASN A O 1
ATOM 1356 N N . ASP A 1 177 ? 10.162 12.390 0.186 1.00 95.62 177 ASP A N 1
ATOM 1357 C CA . ASP A 1 177 ? 11.074 11.932 1.244 1.00 95.62 177 ASP A CA 1
ATOM 1358 C C . ASP A 1 177 ? 10.662 12.394 2.647 1.00 95.62 177 ASP A C 1
ATOM 1360 O O . ASP A 1 177 ? 10.958 11.721 3.631 1.00 95.62 177 ASP A O 1
ATOM 1364 N N . GLN A 1 178 ? 9.946 13.518 2.729 1.00 93.69 178 GLN A N 1
ATOM 1365 C CA . GLN A 1 178 ? 9.412 14.098 3.963 1.00 93.69 178 GLN A CA 1
ATOM 1366 C C . GLN A 1 178 ? 8.030 13.541 4.346 1.00 93.69 178 GLN A C 1
ATOM 1368 O O . GLN A 1 178 ? 7.419 14.046 5.287 1.00 93.69 178 GLN A O 1
ATOM 1373 N N . LEU A 1 179 ? 7.499 12.572 3.590 1.00 94.19 179 LEU A N 1
ATOM 1374 C CA . LEU A 1 179 ? 6.224 11.881 3.828 1.00 94.19 179 LEU A CA 1
ATOM 1375 C C . LEU A 1 179 ? 4.988 12.793 3.987 1.00 94.19 179 LEU A C 1
ATOM 1377 O O . LEU A 1 179 ? 3.966 12.398 4.544 1.00 94.19 179 LEU A O 1
ATOM 1381 N N . SER A 1 180 ? 5.069 14.023 3.489 1.00 90.69 180 SER A N 1
ATOM 1382 C CA . SER A 1 180 ? 4.056 15.079 3.659 1.00 90.69 180 SER A CA 1
ATOM 1383 C C . SER A 1 180 ? 3.593 15.678 2.332 1.00 90.69 180 SER A C 1
ATOM 1385 O O . SER A 1 180 ? 2.733 16.558 2.309 1.00 90.69 180 SER A O 1
ATOM 1387 N N . GLY A 1 181 ? 4.149 15.197 1.222 1.00 92.12 181 GLY A N 1
ATOM 1388 C CA . GLY A 1 181 ? 3.855 15.649 -0.128 1.00 92.12 181 GLY A CA 1
ATOM 1389 C C . GLY A 1 181 ? 3.894 14.511 -1.139 1.00 92.12 181 GLY A C 1
ATOM 1390 O O . GLY A 1 181 ? 4.060 13.340 -0.795 1.00 92.12 181 GLY A O 1
ATOM 1391 N N . TYR A 1 182 ? 3.720 14.875 -2.405 1.00 91.81 182 TYR A N 1
ATOM 1392 C CA . TYR A 1 182 ? 3.635 13.934 -3.513 1.00 91.81 182 TYR A CA 1
ATOM 1393 C C . TYR A 1 182 ? 4.929 13.935 -4.328 1.00 91.81 182 TYR A C 1
ATOM 1395 O O . TYR A 1 182 ? 5.400 14.992 -4.743 1.00 91.81 182 TYR A O 1
ATOM 1403 N N . ASN A 1 183 ? 5.475 12.756 -4.605 1.00 93.62 183 ASN A N 1
ATOM 1404 C CA . ASN A 1 183 ? 6.552 12.567 -5.571 1.00 93.62 183 ASN A CA 1
ATOM 1405 C C . ASN A 1 183 ? 6.217 11.366 -6.450 1.00 93.62 183 ASN A C 1
ATOM 1407 O O . ASN A 1 183 ? 6.711 10.265 -6.239 1.00 93.62 183 ASN A O 1
ATOM 1411 N N . PHE A 1 184 ? 5.330 11.557 -7.421 1.00 93.25 184 PHE A N 1
ATOM 1412 C CA . PHE A 1 184 ? 4.977 10.483 -8.337 1.00 93.25 184 PHE A CA 1
ATOM 1413 C C . PHE A 1 184 ? 4.783 10.991 -9.753 1.00 93.25 184 PHE A C 1
ATOM 1415 O O . PHE A 1 184 ? 4.201 12.046 -10.009 1.00 93.25 184 PHE A O 1
ATOM 1422 N N . ARG A 1 185 ? 5.266 10.182 -10.690 1.00 93.12 185 ARG A N 1
ATOM 1423 C CA . ARG A 1 185 ? 5.228 10.439 -12.121 1.00 93.12 185 ARG A CA 1
ATOM 1424 C C . ARG A 1 185 ? 5.119 9.108 -12.849 1.00 93.12 185 ARG A C 1
ATOM 1426 O O . ARG A 1 185 ? 6.065 8.338 -12.848 1.00 93.12 185 ARG A O 1
ATOM 1433 N N . ASN A 1 186 ? 4.004 8.855 -13.521 1.00 87.94 186 ASN A N 1
ATOM 1434 C CA . ASN A 1 186 ? 3.831 7.662 -14.348 1.00 87.94 186 ASN A CA 1
ATOM 1435 C C . ASN A 1 186 ? 3.787 8.077 -15.821 1.00 87.94 186 ASN A C 1
ATOM 1437 O O . ASN A 1 186 ? 2.800 8.658 -16.263 1.00 87.94 186 ASN A O 1
ATOM 1441 N N . ARG A 1 187 ? 4.873 7.848 -16.566 1.00 87.38 187 ARG A N 1
ATOM 1442 C CA . ARG A 1 187 ? 4.960 8.101 -18.013 1.00 87.38 187 ARG A CA 1
ATOM 1443 C C . ARG A 1 187 ? 5.151 6.783 -18.754 1.00 87.38 187 ARG A C 1
ATOM 1445 O O . ARG A 1 187 ? 5.682 5.830 -18.195 1.00 87.38 187 ARG A O 1
ATOM 1452 N N . ARG A 1 188 ? 4.814 6.770 -20.049 1.00 82.56 188 ARG A N 1
ATOM 1453 C CA . ARG A 1 188 ? 4.872 5.585 -20.929 1.00 82.56 188 ARG A CA 1
ATOM 1454 C C . ARG A 1 188 ? 6.152 4.746 -20.785 1.00 82.56 188 ARG A C 1
ATOM 1456 O O . ARG A 1 188 ? 6.062 3.526 -20.788 1.00 82.56 188 ARG A O 1
ATOM 1463 N N . ASN A 1 189 ? 7.308 5.397 -20.635 1.00 86.19 189 ASN A N 1
ATOM 1464 C CA . ASN A 1 189 ? 8.621 4.742 -20.586 1.00 86.19 189 ASN A CA 1
ATOM 1465 C C . ASN A 1 189 ? 9.416 5.033 -19.300 1.00 86.19 189 ASN A C 1
ATOM 1467 O O . ASN A 1 189 ? 10.592 4.696 -19.242 1.00 86.19 189 ASN A O 1
ATOM 1471 N N . SER A 1 190 ? 8.833 5.708 -18.305 1.00 92.25 190 SER A N 1
ATOM 1472 C CA . SER A 1 190 ? 9.522 6.056 -17.055 1.00 92.25 190 SER A CA 1
ATOM 1473 C C . SER A 1 190 ? 8.504 6.251 -15.945 1.00 92.25 190 SER A C 1
ATOM 1475 O O . SER A 1 190 ? 7.611 7.098 -16.053 1.00 92.25 190 SER A O 1
ATOM 1477 N N . CYS A 1 191 ? 8.669 5.499 -14.866 1.00 95.56 191 CYS A N 1
ATOM 1478 C CA . CYS A 1 191 ? 7.834 5.589 -13.688 1.00 95.56 191 CYS A CA 1
ATOM 1479 C C . CYS A 1 191 ? 8.673 6.025 -12.491 1.00 95.56 191 CYS A C 1
ATOM 1481 O O . CYS A 1 191 ? 9.784 5.562 -12.272 1.00 95.56 191 CYS A O 1
ATOM 1483 N N . ASN A 1 192 ? 8.105 6.920 -11.703 1.00 96.50 192 ASN A N 1
ATOM 1484 C CA . ASN A 1 192 ? 8.544 7.251 -10.368 1.00 96.50 192 ASN A CA 1
ATOM 1485 C C . ASN A 1 192 ? 7.325 7.058 -9.470 1.00 96.50 192 ASN A C 1
ATOM 1487 O O . ASN A 1 192 ? 6.344 7.795 -9.592 1.00 96.50 192 ASN A O 1
ATOM 1491 N N . TYR A 1 193 ? 7.376 6.042 -8.616 1.00 95.94 193 TYR A N 1
ATOM 1492 C CA . TYR A 1 193 ? 6.319 5.765 -7.649 1.00 95.94 193 TYR A CA 1
ATOM 1493 C C . TYR A 1 193 ? 6.574 6.419 -6.290 1.00 95.94 193 TYR A C 1
ATOM 1495 O O . TYR A 1 193 ? 5.813 6.160 -5.366 1.00 95.94 193 TYR A O 1
ATOM 1503 N N . GLY A 1 194 ? 7.594 7.275 -6.174 1.00 96.50 194 GLY A N 1
ATOM 1504 C CA . GLY A 1 194 ? 7.996 7.921 -4.929 1.00 96.50 194 GLY A CA 1
ATOM 1505 C C . GLY A 1 194 ? 8.391 6.917 -3.857 1.00 96.50 194 GLY A C 1
ATOM 1506 O O . GLY A 1 194 ? 8.659 5.747 -4.149 1.00 96.50 194 GLY A O 1
ATOM 1507 N N . LYS A 1 195 ? 8.357 7.382 -2.608 1.00 97.44 195 LYS A N 1
ATOM 1508 C CA . LYS A 1 195 ? 8.423 6.499 -1.451 1.00 97.44 195 LYS A CA 1
ATOM 1509 C C . LYS A 1 195 ? 7.143 5.691 -1.332 1.00 97.44 195 LYS A C 1
ATOM 1511 O O . LYS A 1 195 ? 6.033 6.206 -1.524 1.00 97.44 195 LYS A O 1
ATOM 1516 N N . CYS A 1 196 ? 7.342 4.424 -1.014 1.00 97.69 196 CYS A N 1
ATOM 1517 C CA . CYS A 1 196 ? 6.319 3.414 -0.845 1.00 97.69 196 CYS A CA 1
ATOM 1518 C C . CYS A 1 196 ? 6.462 2.825 0.545 1.00 97.69 196 CYS A C 1
ATOM 1520 O O . CYS A 1 196 ? 7.518 2.291 0.850 1.00 97.69 196 CYS A O 1
ATOM 1522 N N . LEU A 1 197 ? 5.427 2.924 1.370 1.00 97.81 197 LEU A N 1
ATOM 1523 C CA . LEU A 1 197 ? 5.470 2.471 2.755 1.00 97.81 197 LEU A CA 1
ATOM 1524 C C . LEU A 1 197 ? 4.444 1.369 2.992 1.00 97.81 197 LEU A C 1
ATOM 1526 O O . LEU A 1 197 ? 3.307 1.461 2.521 1.00 97.81 197 LEU A O 1
ATOM 1530 N N . VAL A 1 198 ? 4.834 0.354 3.753 1.00 97.56 198 VAL A N 1
ATOM 1531 C CA . VAL A 1 198 ? 3.931 -0.671 4.283 1.00 97.56 198 VAL A CA 1
ATOM 1532 C C . VAL A 1 198 ? 3.028 -0.037 5.343 1.00 97.56 198 VAL A C 1
ATOM 1534 O O . VAL A 1 198 ? 3.519 0.643 6.238 1.00 97.56 198 VAL A O 1
ATOM 1537 N N . LEU A 1 199 ? 1.711 -0.247 5.253 1.00 95.38 199 LEU A N 1
ATOM 1538 C CA . LEU A 1 199 ? 0.716 0.325 6.170 1.00 95.38 199 LEU A CA 1
ATOM 1539 C C . LEU A 1 199 ? -0.075 -0.748 6.909 1.00 95.38 199 LEU A C 1
ATOM 1541 O O . LEU A 1 199 ? -1.131 -1.158 6.436 1.00 95.38 199 LEU A O 1
ATOM 1545 N N . LYS A 1 200 ? 0.342 -1.169 8.101 1.00 93.31 200 LYS A N 1
ATOM 1546 C CA . LYS A 1 200 ? -0.426 -2.180 8.842 1.00 93.31 200 LYS A CA 1
ATOM 1547 C C . LYS A 1 200 ? -1.783 -1.620 9.292 1.00 93.31 200 LYS A C 1
ATOM 1549 O O . LYS A 1 200 ? -1.809 -0.636 10.041 1.00 93.31 200 LYS A O 1
ATOM 1554 N N . PRO A 1 201 ? -2.911 -2.253 8.910 1.00 88.38 201 PRO A N 1
ATOM 1555 C CA . PRO A 1 201 ? -4.234 -1.840 9.346 1.00 88.38 201 PRO A CA 1
ATOM 1556 C C . PRO A 1 201 ? -4.307 -1.797 10.870 1.00 88.38 201 PRO A C 1
ATOM 1558 O O . PRO A 1 201 ? -3.882 -2.729 11.550 1.00 88.38 201 PRO A O 1
ATOM 1561 N N . LYS A 1 202 ? -4.878 -0.722 11.414 1.00 90.31 202 LYS A N 1
ATOM 1562 C CA . LYS A 1 202 ? -5.097 -0.556 12.861 1.00 90.31 202 LYS A CA 1
ATOM 1563 C C . LYS A 1 202 ? -6.522 -0.922 13.291 1.00 90.31 202 LYS A C 1
ATOM 1565 O O . LYS A 1 202 ? -6.979 -0.529 14.359 1.00 90.31 202 LYS A O 1
ATOM 1570 N N . TYR A 1 203 ? -7.238 -1.653 12.444 1.00 90.88 203 TYR A N 1
ATOM 1571 C CA . TYR A 1 203 ? -8.587 -2.148 12.693 1.00 90.88 203 TYR A CA 1
ATOM 1572 C C . TYR A 1 203 ? -8.628 -3.665 12.522 1.00 90.88 203 TYR A C 1
ATOM 1574 O O . TYR A 1 203 ? -7.817 -4.244 11.802 1.00 90.88 203 TYR A O 1
ATOM 1582 N N . THR A 1 204 ? -9.606 -4.293 13.168 1.00 91.75 204 THR A N 1
ATOM 1583 C CA . THR A 1 204 ? -9.860 -5.734 13.065 1.00 91.75 204 THR A CA 1
ATOM 1584 C C . THR A 1 204 ? -11.144 -5.951 12.269 1.00 91.75 204 THR A C 1
ATOM 1586 O O . THR A 1 204 ? -12.136 -5.258 12.505 1.00 91.75 204 THR A O 1
ATOM 1589 N N . CYS A 1 205 ? -11.138 -6.873 11.304 1.00 95.31 205 CYS A N 1
ATOM 1590 C CA . CYS A 1 205 ? -12.352 -7.212 10.561 1.00 95.31 205 CYS A CA 1
ATOM 1591 C C . CYS A 1 205 ? -13.368 -7.943 11.468 1.00 95.31 205 CYS A C 1
ATOM 1593 O O . CYS A 1 205 ? -12.961 -8.515 12.480 1.00 95.31 205 CYS A O 1
ATOM 1595 N N . PRO A 1 206 ? -14.673 -7.972 11.126 1.00 94.00 206 PRO A N 1
ATOM 1596 C CA . PRO A 1 206 ? -15.727 -8.531 11.988 1.00 94.00 206 PRO A CA 1
ATOM 1597 C C . PRO A 1 206 ? -15.480 -9.947 12.538 1.00 94.00 206 PRO A C 1
ATOM 1599 O O . PRO A 1 206 ? -15.881 -10.234 13.660 1.00 94.00 206 PRO A O 1
ATOM 1602 N N . ASN A 1 207 ? -14.760 -10.798 11.801 1.00 90.69 207 ASN A N 1
ATOM 1603 C CA . ASN A 1 207 ? -14.444 -12.177 12.199 1.00 90.69 207 ASN A CA 1
ATOM 1604 C C . ASN A 1 207 ? -13.026 -12.355 12.775 1.00 90.69 207 ASN A C 1
ATOM 1606 O O . ASN A 1 207 ? -12.495 -13.462 12.789 1.00 90.69 207 ASN A O 1
ATOM 1610 N N . GLY A 1 208 ? -12.350 -11.272 13.169 1.00 91.69 208 GLY A N 1
ATOM 1611 C CA . GLY A 1 208 ? -10.954 -11.324 13.622 1.00 91.69 208 GLY A CA 1
ATOM 1612 C C . GLY A 1 208 ? -9.928 -11.505 12.496 1.00 91.69 208 GLY A C 1
ATOM 1613 O O . GLY A 1 208 ? -8.731 -11.369 12.732 1.00 91.69 208 GLY A O 1
ATOM 1614 N N . ALA A 1 209 ? -10.380 -11.775 11.268 1.00 92.31 209 ALA A N 1
ATOM 1615 C CA . ALA A 1 209 ? -9.517 -11.916 10.104 1.00 92.31 209 ALA A CA 1
ATOM 1616 C C . ALA A 1 209 ? -8.739 -10.623 9.809 1.00 92.31 209 ALA A C 1
ATOM 1618 O O . ALA A 1 209 ? -9.228 -9.508 10.027 1.00 92.31 209 ALA A O 1
ATOM 1619 N N . LYS A 1 210 ? -7.537 -10.773 9.244 1.00 93.88 210 LYS A N 1
ATOM 1620 C CA . LYS A 1 210 ? -6.807 -9.646 8.658 1.00 93.88 210 LYS A CA 1
ATOM 1621 C C . LYS A 1 210 ? -7.500 -9.185 7.376 1.00 93.88 210 LYS A 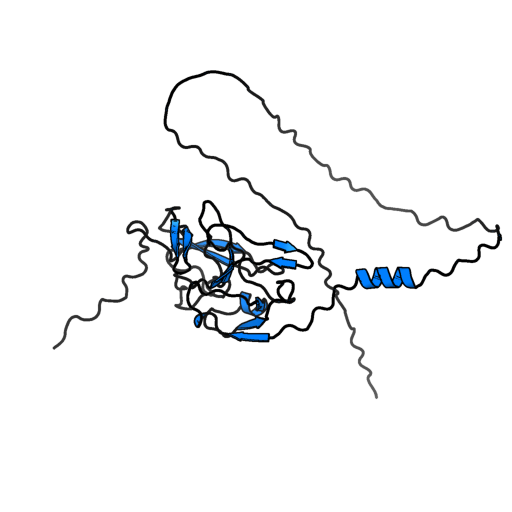C 1
ATOM 1623 O O . LYS A 1 210 ? -8.147 -9.974 6.683 1.00 93.88 210 LYS A O 1
ATOM 1628 N N . SER A 1 211 ? -7.372 -7.901 7.056 1.00 95.69 211 SER A N 1
ATOM 1629 C CA . SER A 1 211 ? -7.907 -7.377 5.801 1.00 95.69 211 SER A CA 1
ATOM 1630 C C . SER A 1 211 ? -7.136 -7.913 4.592 1.00 95.69 211 SER A C 1
ATOM 1632 O O . SER A 1 211 ? -6.028 -8.442 4.702 1.00 95.69 211 SER A O 1
ATOM 1634 N N . LEU A 1 212 ? -7.746 -7.774 3.419 1.00 96.94 212 LEU A N 1
ATOM 1635 C CA . LEU A 1 212 ? -7.077 -7.957 2.137 1.00 96.94 212 LEU A CA 1
ATOM 1636 C C . LEU A 1 212 ? -5.978 -6.904 1.948 1.00 96.94 212 LEU A C 1
ATOM 1638 O O . LEU A 1 212 ? -5.994 -5.860 2.605 1.00 96.94 212 LEU A O 1
ATOM 1642 N N . LEU A 1 213 ? -5.081 -7.105 0.982 1.00 97.12 213 LEU A N 1
ATOM 1643 C CA . LEU A 1 213 ? -4.052 -6.107 0.658 1.00 97.12 213 LEU A CA 1
ATOM 1644 C C . LEU A 1 213 ? -4.631 -4.779 0.151 1.00 97.12 213 LEU A C 1
ATOM 1646 O O . LEU A 1 213 ? -4.030 -3.721 0.311 1.00 97.12 213 LEU A O 1
ATOM 1650 N N . THR A 1 214 ? -5.851 -4.788 -0.381 1.00 96.75 214 THR A N 1
ATOM 1651 C CA . THR A 1 214 ? -6.602 -3.556 -0.674 1.00 96.75 214 THR A CA 1
ATOM 1652 C C . THR A 1 214 ? -7.026 -2.789 0.587 1.00 96.75 214 THR A C 1
ATOM 1654 O O . THR A 1 214 ? -7.494 -1.659 0.492 1.00 96.75 214 THR A O 1
ATOM 1657 N N . GLY A 1 215 ? -6.898 -3.369 1.779 1.00 95.50 215 GLY A N 1
ATOM 1658 C CA . GLY A 1 215 ? -7.488 -2.869 3.019 1.00 95.50 215 GLY A CA 1
ATOM 1659 C C . GLY A 1 215 ? -8.967 -3.234 3.174 1.00 95.50 215 GLY A C 1
ATOM 1660 O O . GLY A 1 215 ? -9.583 -2.878 4.168 1.00 95.50 215 GLY A O 1
ATOM 1661 N N . LYS A 1 216 ? -9.581 -3.939 2.218 1.00 95.88 216 LYS A N 1
ATOM 1662 C CA . LYS A 1 216 ? -10.970 -4.391 2.353 1.00 95.88 216 LYS A CA 1
ATOM 1663 C C . LYS A 1 216 ? -11.051 -5.563 3.331 1.00 95.88 216 LYS A C 1
ATOM 1665 O O . LYS A 1 216 ? -10.295 -6.522 3.217 1.00 95.88 216 LYS A O 1
ATOM 1670 N N . CYS A 1 217 ? -12.002 -5.517 4.251 1.00 96.06 217 CYS A N 1
ATOM 1671 C CA . CYS A 1 217 ? -12.360 -6.675 5.061 1.00 96.06 217 CYS A CA 1
ATOM 1672 C C . CYS A 1 217 ? -13.274 -7.631 4.270 1.00 96.06 217 CYS A C 1
ATOM 1674 O O . CYS A 1 217 ? -14.218 -7.159 3.625 1.00 96.06 217 CYS A O 1
ATOM 1676 N N . PRO A 1 218 ? -13.018 -8.953 4.299 1.00 93.25 218 PRO A N 1
ATOM 1677 C CA . PRO A 1 218 ? -13.808 -9.926 3.540 1.00 93.25 218 PRO A CA 1
ATOM 1678 C C . PRO A 1 218 ? -15.259 -10.009 4.033 1.00 93.25 218 PRO A C 1
ATOM 1680 O O . PRO A 1 218 ? -16.177 -10.071 3.220 1.00 93.25 218 PRO A O 1
ATOM 1683 N N . ASP A 1 219 ? -15.461 -9.896 5.347 1.00 93.88 219 ASP A N 1
ATOM 1684 C CA . ASP A 1 219 ? -16.748 -10.150 6.012 1.00 93.88 219 ASP A CA 1
ATOM 1685 C C . ASP A 1 219 ? -17.534 -8.874 6.350 1.00 93.88 219 ASP A C 1
ATOM 1687 O O . ASP A 1 219 ? -18.398 -8.861 7.224 1.00 93.88 219 ASP A O 1
ATOM 1691 N N . GLY A 1 220 ? -17.221 -7.769 5.673 1.00 93.94 220 GLY A N 1
ATOM 1692 C CA . GLY A 1 220 ? -17.894 -6.486 5.864 1.00 93.94 220 GLY A CA 1
ATOM 1693 C C . GLY A 1 220 ? -17.069 -5.466 6.641 1.00 93.94 220 GLY A C 1
ATOM 1694 O O . GLY A 1 220 ? -15.866 -5.608 6.833 1.00 93.94 220 GLY A O 1
ATOM 1695 N N . VAL A 1 221 ? -17.708 -4.362 7.013 1.00 95.38 221 VAL A N 1
ATOM 1696 C CA . VAL A 1 221 ? -17.028 -3.193 7.580 1.00 95.38 221 VAL A CA 1
ATOM 1697 C C . VAL A 1 221 ? -16.587 -3.479 9.025 1.00 95.38 221 VAL A C 1
ATOM 1699 O O . VAL A 1 221 ? -17.394 -4.007 9.790 1.00 95.38 221 VAL A O 1
ATOM 1702 N N . PRO A 1 222 ? -15.351 -3.117 9.430 1.00 94.69 222 PRO A N 1
ATOM 1703 C CA . PRO A 1 222 ? -14.924 -3.189 10.826 1.00 94.69 222 PRO A CA 1
ATOM 1704 C C . PRO A 1 222 ? -15.913 -2.508 11.774 1.00 94.69 222 PRO A C 1
ATOM 1706 O O . PRO A 1 222 ? -16.508 -1.480 11.434 1.00 94.69 222 PRO A O 1
ATOM 1709 N N . ALA A 1 223 ? -16.051 -3.048 12.984 1.00 92.44 223 ALA A N 1
ATOM 1710 C CA . ALA A 1 223 ? -16.898 -2.443 14.004 1.00 92.44 223 ALA A CA 1
ATOM 1711 C C . ALA A 1 223 ? -16.494 -0.976 14.253 1.00 92.44 223 ALA A C 1
ATOM 1713 O O . ALA A 1 223 ? -15.319 -0.620 14.164 1.00 92.44 223 ALA A O 1
ATOM 1714 N N . GLY A 1 224 ? -17.475 -0.108 14.532 1.00 90.94 224 GLY A N 1
ATOM 1715 C CA . GLY A 1 224 ? -17.253 1.327 14.778 1.00 90.94 224 GLY A CA 1
ATOM 1716 C C . GLY A 1 224 ? -16.683 2.114 13.592 1.00 90.94 224 GLY A C 1
ATOM 1717 O O . GLY A 1 224 ? -16.234 3.250 13.767 1.00 90.94 224 GLY A O 1
ATOM 1718 N N . CYS A 1 225 ? -16.687 1.527 12.394 1.00 94.62 225 CYS A N 1
ATOM 1719 C CA . CYS A 1 225 ? -16.203 2.159 11.181 1.00 94.62 225 CYS A CA 1
ATOM 1720 C C . CYS A 1 225 ? -17.257 2.124 10.070 1.00 94.62 225 CYS A C 1
ATOM 1722 O O . CYS A 1 225 ? -18.234 1.382 10.109 1.00 94.62 225 CYS A O 1
ATOM 1724 N N . LYS A 1 226 ? -17.065 2.987 9.075 1.00 95.00 226 LYS A N 1
ATOM 1725 C CA . LYS A 1 226 ? -17.843 3.066 7.840 1.00 95.00 226 LYS A CA 1
ATOM 1726 C C . LYS A 1 226 ? -16.900 3.074 6.650 1.00 95.00 226 LYS A C 1
ATOM 1728 O O . LYS A 1 226 ? -15.810 3.649 6.714 1.00 95.00 226 LYS A O 1
ATOM 1733 N N . GLN A 1 227 ? -17.326 2.460 5.553 1.00 95.19 227 GLN A N 1
ATOM 1734 C CA . GLN A 1 227 ? -16.649 2.605 4.269 1.00 95.19 227 GLN A CA 1
ATOM 1735 C C . GLN A 1 227 ? -16.706 4.076 3.849 1.00 95.19 227 GLN A C 1
ATOM 1737 O O . GLN A 1 227 ? -17.789 4.648 3.749 1.00 95.19 227 GLN A O 1
ATOM 1742 N N . SER A 1 228 ? -15.544 4.695 3.641 1.00 92.75 228 SER A N 1
ATOM 1743 C CA . SER A 1 228 ? -15.463 6.096 3.221 1.00 92.75 228 SER A CA 1
ATOM 1744 C C . SER A 1 228 ? -15.044 6.218 1.770 1.00 92.75 228 SER A C 1
ATOM 1746 O O . SER A 1 228 ? -15.667 6.952 1.014 1.00 92.75 228 SER A O 1
ATOM 1748 N N . TRP A 1 229 ? -13.986 5.510 1.385 1.00 91.50 229 TRP A N 1
ATOM 1749 C CA . TRP A 1 229 ? -13.448 5.571 0.034 1.00 91.50 229 TRP A CA 1
ATOM 1750 C C . TRP A 1 229 ? -13.049 4.184 -0.408 1.00 91.50 229 TRP A C 1
ATOM 1752 O O . TRP A 1 229 ? -12.517 3.400 0.373 1.00 91.50 229 TRP A O 1
ATOM 1762 N N . HIS A 1 230 ? -13.286 3.892 -1.675 1.00 91.88 230 HIS A N 1
ATOM 1763 C CA . HIS A 1 230 ? -12.804 2.669 -2.278 1.00 91.88 230 HIS A CA 1
ATOM 1764 C C . HIS A 1 230 ? -12.509 2.915 -3.746 1.00 91.88 230 HIS A C 1
ATOM 1766 O O . HIS A 1 230 ? -13.150 3.746 -4.391 1.00 91.88 230 HIS A O 1
ATOM 1772 N N . LYS A 1 231 ? -11.529 2.189 -4.264 1.00 93.31 231 LYS A N 1
ATOM 1773 C CA . LYS A 1 231 ? -11.248 2.135 -5.689 1.00 93.31 231 LYS A CA 1
ATOM 1774 C C . LYS A 1 231 ? -10.771 0.736 -6.033 1.00 93.31 231 LYS A C 1
ATOM 1776 O O . LYS A 1 231 ? -9.922 0.184 -5.337 1.00 93.31 231 LYS A O 1
ATOM 1781 N N . ASN A 1 232 ? -11.306 0.175 -7.108 1.00 91.19 232 ASN A N 1
ATOM 1782 C CA . ASN A 1 232 ? -10.817 -1.094 -7.631 1.00 91.19 232 ASN A CA 1
ATOM 1783 C C . ASN A 1 232 ? -9.437 -0.908 -8.269 1.00 91.19 232 ASN A C 1
ATOM 1785 O O . ASN A 1 232 ? -9.047 0.203 -8.638 1.00 91.19 232 ASN A O 1
ATOM 1789 N N . THR A 1 233 ? -8.700 -2.006 -8.408 1.00 86.88 233 THR A N 1
ATOM 1790 C CA . THR A 1 233 ? -7.439 -2.007 -9.153 1.00 86.88 233 THR A CA 1
ATOM 1791 C C . THR A 1 233 ? -7.684 -1.501 -10.575 1.00 86.88 233 THR A C 1
ATOM 1793 O O . THR A 1 233 ? -8.568 -1.996 -11.272 1.00 86.88 233 THR A O 1
ATOM 1796 N N . GLN A 1 234 ? -6.921 -0.492 -10.997 1.00 84.56 234 GLN A N 1
ATOM 1797 C CA . GLN A 1 234 ? -7.053 0.128 -12.317 1.00 84.56 234 GLN A CA 1
ATOM 1798 C C . GLN A 1 234 ? -5.668 0.269 -12.942 1.00 84.56 234 GLN A C 1
ATOM 1800 O O . GLN A 1 234 ? -4.829 1.038 -12.468 1.00 84.56 234 GLN A O 1
ATOM 1805 N N . GLY A 1 235 ? -5.418 -0.478 -14.017 1.00 85.12 235 GLY A N 1
ATOM 1806 C CA . GLY A 1 235 ? -4.112 -0.504 -14.671 1.00 85.12 235 GLY A CA 1
ATOM 1807 C C . GLY A 1 235 ? -3.008 -0.935 -13.702 1.00 85.12 235 GLY A C 1
ATOM 1808 O O . GLY A 1 235 ? -2.977 -2.077 -13.262 1.00 85.12 235 GLY A O 1
ATOM 1809 N N . ARG A 1 236 ? -2.099 -0.009 -13.376 1.00 86.19 236 ARG A N 1
ATOM 1810 C CA . ARG A 1 236 ? -0.928 -0.249 -12.508 1.00 86.19 236 ARG A CA 1
ATOM 1811 C C . ARG A 1 236 ? -1.142 0.177 -11.052 1.00 86.19 236 ARG A C 1
ATOM 1813 O O . ARG A 1 236 ? -0.233 0.043 -10.237 1.00 86.19 236 ARG A O 1
ATOM 1820 N N . PHE A 1 237 ? -2.314 0.727 -10.735 1.00 91.12 237 PHE A N 1
ATOM 1821 C CA . PHE A 1 237 ? -2.661 1.179 -9.393 1.00 91.12 237 PHE A CA 1
ATOM 1822 C C . PHE A 1 237 ? -3.337 0.053 -8.627 1.00 91.12 237 PHE A C 1
ATOM 1824 O O . PHE A 1 237 ? -4.376 -0.446 -9.064 1.00 91.12 237 PHE A O 1
ATOM 1831 N N . GLY A 1 238 ? -2.780 -0.294 -7.469 1.00 93.25 238 GLY A N 1
ATOM 1832 C CA . GLY A 1 238 ? -3.435 -1.195 -6.536 1.00 93.25 238 GLY A CA 1
ATOM 1833 C C . GLY A 1 238 ? -4.742 -0.576 -6.053 1.00 93.25 238 GLY A C 1
ATOM 1834 O O . GLY A 1 238 ? -4.789 0.602 -5.680 1.00 93.25 238 GLY A O 1
ATOM 1835 N N . GLY A 1 239 ? -5.812 -1.368 -6.080 1.00 93.38 239 GLY A N 1
ATOM 1836 C CA . GLY A 1 239 ? -7.079 -0.993 -5.470 1.00 93.38 239 GLY A CA 1
ATOM 1837 C C . GLY A 1 239 ? -6.918 -0.730 -3.974 1.00 93.38 239 GLY A C 1
ATOM 1838 O O . GLY A 1 239 ? -5.982 -1.219 -3.339 1.00 93.38 239 GLY A O 1
ATOM 1839 N N . TYR A 1 240 ? -7.826 0.048 -3.403 1.00 95.69 240 TYR A N 1
ATOM 1840 C CA . TYR A 1 240 ? -7.788 0.387 -1.988 1.00 95.69 240 TYR A CA 1
ATOM 1841 C C . TYR A 1 240 ? -9.185 0.529 -1.388 1.00 95.69 240 TYR A C 1
ATOM 1843 O O . TYR A 1 240 ? -10.159 0.820 -2.083 1.00 95.69 240 TYR A O 1
ATOM 1851 N N . MET A 1 241 ? -9.244 0.382 -0.071 1.00 95.12 241 MET A N 1
ATOM 1852 C CA . MET A 1 241 ? -10.379 0.639 0.798 1.00 95.12 241 MET A CA 1
ATOM 1853 C C . MET A 1 241 ? -9.897 1.488 1.977 1.00 95.12 241 MET A C 1
ATOM 1855 O O . MET A 1 241 ? -8.894 1.171 2.616 1.00 95.12 241 MET A O 1
ATOM 1859 N N . GLU A 1 242 ? -10.612 2.573 2.254 1.00 94.38 242 GLU A N 1
ATOM 1860 C CA . GLU A 1 242 ? -10.425 3.426 3.425 1.00 94.38 242 GLU A CA 1
ATOM 1861 C C . GLU A 1 242 ? -11.680 3.342 4.291 1.00 94.38 242 GLU A C 1
ATOM 1863 O O . GLU A 1 242 ? -12.794 3.671 3.858 1.00 94.38 242 GLU A O 1
ATOM 1868 N N . TYR A 1 243 ? -11.477 2.945 5.541 1.00 94.75 243 TYR A N 1
ATOM 1869 C CA . TYR A 1 243 ? -12.499 3.005 6.570 1.00 94.75 243 TYR A CA 1
ATOM 1870 C C . TYR A 1 243 ? -12.307 4.261 7.411 1.00 94.75 243 TYR A C 1
ATOM 1872 O O . TYR A 1 243 ? -11.189 4.601 7.799 1.00 94.75 243 TYR A O 1
ATOM 1880 N N . ARG A 1 244 ? -13.411 4.928 7.743 1.00 93.50 244 ARG A N 1
ATOM 1881 C CA . ARG A 1 244 ? -13.433 6.022 8.717 1.00 93.50 244 ARG A CA 1
ATOM 1882 C C . ARG A 1 244 ? -14.225 5.629 9.944 1.00 93.50 244 ARG A C 1
ATOM 1884 O O . ARG A 1 244 ? -15.164 4.849 9.838 1.00 93.50 244 ARG A O 1
ATOM 1891 N N . SER A 1 245 ? -13.864 6.180 11.090 1.00 92.38 245 SER A N 1
ATOM 1892 C CA . SER A 1 245 ? -14.622 6.018 12.323 1.00 92.38 245 SER A CA 1
ATOM 1893 C C . SER A 1 245 ? -16.038 6.595 12.166 1.00 92.38 245 SER A C 1
ATOM 1895 O O . SER A 1 245 ? -16.244 7.626 11.518 1.00 92.38 245 SER A O 1
ATOM 1897 N N . THR A 1 246 ? -17.033 5.915 12.739 1.00 90.88 246 THR A N 1
ATOM 1898 C CA . THR A 1 246 ? -18.408 6.432 12.848 1.00 90.88 246 THR A CA 1
ATOM 1899 C C . THR A 1 246 ? -18.584 7.371 14.036 1.00 90.88 246 THR A C 1
ATOM 1901 O O . THR A 1 246 ? -19.544 8.134 14.060 1.00 90.88 246 THR A O 1
ATOM 1904 N N . THR A 1 247 ? -17.678 7.313 15.012 1.00 87.69 247 THR A N 1
ATOM 1905 C CA . THR A 1 247 ? -17.748 8.058 16.277 1.00 87.69 247 THR A CA 1
ATOM 1906 C C . THR A 1 247 ? -16.822 9.273 16.300 1.00 87.69 247 THR A C 1
ATOM 1908 O O . THR A 1 247 ? -17.078 10.217 17.039 1.00 87.69 247 THR A O 1
ATOM 1911 N N . CYS A 1 248 ? -15.777 9.291 15.467 1.00 87.38 248 CYS A N 1
ATOM 1912 C CA . CYS A 1 248 ? -14.824 10.392 15.379 1.00 87.38 248 CYS A CA 1
ATOM 1913 C C . CYS A 1 248 ? -15.071 11.242 14.131 1.00 87.38 248 CYS A C 1
ATOM 1915 O O . CYS A 1 248 ? -14.825 10.812 13.004 1.00 87.38 248 CYS A O 1
ATOM 1917 N N . ASN A 1 249 ? -15.509 12.483 14.342 1.00 84.44 249 ASN A N 1
ATOM 1918 C CA . ASN A 1 249 ? -15.635 13.480 13.277 1.00 84.44 249 ASN A CA 1
ATOM 1919 C C . ASN A 1 249 ? -14.425 14.422 13.193 1.00 84.44 249 ASN A C 1
ATOM 1921 O O . ASN A 1 249 ? -14.402 15.288 12.316 1.00 84.44 249 ASN A O 1
ATOM 1925 N N . ASP A 1 250 ? -13.426 14.251 14.066 1.00 83.38 250 ASP A N 1
ATOM 1926 C CA . ASP A 1 250 ? -12.228 15.080 14.051 1.00 83.38 250 ASP A CA 1
ATOM 1927 C C . ASP A 1 250 ? -11.420 14.856 12.765 1.00 83.38 250 ASP A C 1
ATOM 1929 O O . ASP A 1 250 ? -11.075 13.739 12.372 1.00 83.38 250 ASP A O 1
ATOM 1933 N N . ARG A 1 251 ? -11.140 15.965 12.086 1.00 85.00 251 ARG A N 1
ATOM 1934 C CA . ARG A 1 251 ? -10.363 16.034 10.848 1.00 85.00 251 ARG A CA 1
ATOM 1935 C C . ARG A 1 251 ? -8.940 16.554 11.094 1.00 85.00 251 ARG A C 1
ATOM 1937 O O . ARG A 1 251 ? -8.241 16.926 10.141 1.00 85.00 251 ARG A O 1
ATOM 1944 N N . GLY A 1 252 ? -8.522 16.594 12.357 1.00 90.12 252 GLY A N 1
ATOM 1945 C CA . GLY A 1 252 ? -7.166 16.868 12.796 1.00 90.12 252 GLY A CA 1
ATOM 1946 C C . GLY A 1 252 ? -6.147 15.843 12.279 1.00 90.12 252 GLY A C 1
ATOM 1947 O O . GLY A 1 252 ? -6.521 14.792 11.741 1.00 90.12 252 GLY A O 1
ATOM 1948 N N . PRO A 1 253 ? -4.849 16.179 12.368 1.00 91.62 253 PRO A N 1
ATOM 1949 C CA . PRO A 1 253 ? -3.764 15.286 11.995 1.00 91.62 253 PRO A CA 1
ATOM 1950 C C . PRO A 1 253 ? -3.476 14.271 13.108 1.00 91.62 253 PRO A C 1
ATOM 1952 O O . PRO A 1 253 ? -3.313 14.637 14.268 1.00 91.62 253 PRO A O 1
ATOM 1955 N N . CYS A 1 254 ? -3.338 13.008 12.726 1.00 91.44 254 CYS A N 1
ATOM 1956 C CA . CYS A 1 254 ? -2.970 11.906 13.605 1.00 91.44 254 CYS A CA 1
ATOM 1957 C C . CYS A 1 254 ? -1.654 11.282 13.156 1.00 91.44 254 CYS A C 1
ATOM 1959 O O . CYS A 1 254 ? -1.423 11.119 11.958 1.00 91.44 254 CYS A O 1
ATOM 1961 N N . ASP A 1 255 ? -0.790 10.945 14.107 1.00 91.25 255 ASP A N 1
ATOM 1962 C CA . ASP A 1 255 ? 0.472 10.270 13.820 1.00 91.25 255 ASP A CA 1
ATOM 1963 C C . ASP A 1 255 ? 0.254 8.820 13.396 1.00 91.25 255 ASP A C 1
ATOM 1965 O O . ASP A 1 255 ? -0.614 8.115 13.913 1.00 91.25 255 ASP A O 1
ATOM 1969 N N . THR A 1 256 ? 1.073 8.373 12.450 1.00 92.44 256 THR A N 1
ATOM 1970 C CA . THR A 1 256 ? 1.171 6.968 12.057 1.00 92.44 256 THR A CA 1
ATOM 1971 C C . THR A 1 256 ? 2.543 6.432 12.446 1.00 92.44 256 THR A C 1
ATOM 1973 O O . THR A 1 256 ? 3.516 7.186 12.490 1.00 92.44 256 THR A O 1
ATOM 1976 N N . ALA A 1 257 ? 2.648 5.124 12.694 1.00 89.38 257 ALA A N 1
ATOM 1977 C CA . ALA A 1 257 ? 3.950 4.492 12.935 1.00 89.38 257 ALA A CA 1
ATOM 1978 C C . ALA A 1 257 ? 4.888 4.628 11.720 1.00 89.38 257 ALA A C 1
ATOM 1980 O O . ALA A 1 257 ? 6.100 4.692 11.877 1.00 89.38 257 ALA A O 1
ATOM 1981 N N . ALA A 1 258 ? 4.308 4.773 10.527 1.00 91.38 258 ALA A N 1
ATOM 1982 C CA . ALA A 1 258 ? 5.009 5.031 9.279 1.00 91.38 258 ALA A CA 1
ATOM 1983 C C . ALA A 1 258 ? 5.550 6.469 9.128 1.00 91.38 258 ALA A C 1
ATOM 1985 O O . ALA A 1 258 ? 6.109 6.803 8.088 1.00 91.38 258 ALA A O 1
ATOM 1986 N N . GLY A 1 259 ? 5.377 7.342 10.127 1.00 92.94 259 GLY A N 1
ATOM 1987 C CA . GLY A 1 259 ? 6.013 8.664 10.172 1.00 92.94 259 GLY A CA 1
ATOM 1988 C C . GLY A 1 259 ? 5.299 9.780 9.401 1.00 92.94 259 GLY A C 1
ATOM 1989 O O . GLY A 1 259 ? 5.768 10.916 9.420 1.00 92.94 259 GLY A O 1
ATOM 1990 N N . PHE A 1 260 ? 4.156 9.512 8.760 1.00 94.12 260 PHE A N 1
ATOM 1991 C CA . PHE A 1 260 ? 3.310 10.552 8.158 1.00 94.12 260 PHE A CA 1
ATOM 1992 C C . PHE A 1 260 ? 2.092 10.880 9.024 1.00 94.12 260 PHE A C 1
ATOM 1994 O O . PHE A 1 260 ? 1.655 10.077 9.852 1.00 94.12 260 PHE A O 1
ATOM 2001 N N . LYS A 1 261 ? 1.495 12.054 8.790 1.00 94.69 261 LYS A N 1
ATOM 2002 C CA . LYS A 1 261 ? 0.226 12.444 9.413 1.00 94.69 261 LYS A CA 1
ATOM 2003 C C . LYS A 1 261 ? -0.950 11.934 8.583 1.00 94.69 261 LYS A C 1
ATOM 2005 O O . LYS A 1 261 ? -0.997 12.156 7.376 1.00 94.69 261 LYS A O 1
ATOM 2010 N N . THR A 1 262 ? -1.931 11.304 9.215 1.00 94.12 262 THR A N 1
ATOM 2011 C CA . THR A 1 262 ? -3.207 10.910 8.600 1.00 94.12 262 THR A CA 1
ATOM 2012 C C . THR A 1 262 ? -4.379 11.684 9.203 1.00 94.12 262 THR A C 1
ATOM 2014 O O . THR A 1 262 ? -4.192 12.521 10.084 1.00 94.12 262 THR A O 1
ATOM 2017 N N . TRP A 1 263 ? -5.597 11.455 8.715 1.00 92.56 263 TRP A N 1
ATOM 2018 C CA . TRP A 1 263 ? -6.797 12.027 9.323 1.00 92.56 263 TRP A CA 1
ATOM 2019 C C . TRP A 1 263 ? -7.175 11.236 10.572 1.00 92.56 263 TRP A C 1
ATOM 2021 O O . TRP A 1 263 ? -7.267 10.011 10.509 1.00 92.56 263 TRP A O 1
ATOM 2031 N N . CYS A 1 264 ? -7.461 11.919 11.678 1.00 91.56 264 CYS A N 1
ATOM 2032 C CA . CYS A 1 264 ? -7.840 11.263 12.933 1.00 91.56 264 CYS A CA 1
ATOM 2033 C C . CYS A 1 264 ? -9.142 10.467 12.876 1.00 91.56 264 CYS A C 1
ATOM 2035 O O . CYS A 1 264 ? -9.329 9.521 13.636 1.00 91.56 264 CYS A O 1
ATOM 2037 N N . ASN A 1 265 ? -10.026 10.796 11.937 1.00 92.12 265 ASN A N 1
ATOM 2038 C CA . ASN A 1 265 ? -11.207 9.992 11.662 1.00 92.12 265 ASN A CA 1
ATOM 2039 C C . ASN A 1 265 ? -10.923 8.740 10.815 1.00 92.12 265 ASN A C 1
ATOM 2041 O O . ASN A 1 265 ? -11.872 8.029 10.492 1.00 92.12 265 ASN A O 1
ATOM 2045 N N . THR A 1 266 ? -9.674 8.440 10.447 1.00 92.75 266 THR A N 1
ATOM 2046 C CA . THR A 1 266 ? -9.313 7.168 9.803 1.00 92.75 266 THR A CA 1
ATOM 2047 C C . THR A 1 266 ? -9.452 6.038 10.820 1.00 92.75 266 THR A C 1
ATOM 2049 O O . THR A 1 266 ? -8.959 6.126 11.945 1.00 92.75 266 THR A O 1
ATOM 2052 N N . CYS A 1 267 ? -10.150 4.970 10.440 1.00 92.06 267 CYS A N 1
ATOM 2053 C CA . CYS A 1 267 ? -10.425 3.830 11.312 1.00 92.06 267 CYS A CA 1
ATOM 2054 C C . CYS A 1 267 ? -9.112 3.242 11.863 1.00 92.06 267 CYS A C 1
ATOM 2056 O O . CYS A 1 267 ? -8.230 2.863 11.093 1.00 92.06 267 CYS A O 1
ATOM 2058 N N . GLY A 1 268 ? -8.990 3.184 13.193 1.00 87.56 268 GLY A N 1
ATOM 2059 C CA . GLY A 1 268 ? -7.813 2.660 13.895 1.00 87.56 268 GLY A CA 1
ATOM 2060 C C . GLY A 1 268 ? -6.691 3.669 14.192 1.00 87.56 268 GLY A C 1
ATOM 2061 O O . GLY A 1 268 ? -5.758 3.322 14.906 1.00 87.56 268 GLY A O 1
ATOM 2062 N N . TYR A 1 269 ? -6.779 4.918 13.717 1.00 84.00 269 TYR A N 1
ATOM 2063 C CA . TYR A 1 269 ? -5.759 5.959 13.945 1.00 84.00 269 TYR A CA 1
ATOM 2064 C C . TYR A 1 269 ? -6.255 7.113 14.834 1.00 84.00 269 TYR A C 1
ATOM 2066 O O . TYR A 1 269 ? -5.809 8.246 14.698 1.00 84.00 269 TYR A O 1
ATOM 2074 N N . THR A 1 270 ? -7.198 6.859 15.740 1.00 75.88 270 THR A N 1
ATOM 2075 C CA . THR A 1 270 ? -7.788 7.890 16.610 1.00 75.88 270 THR A CA 1
ATOM 2076 C C . THR A 1 270 ? -6.834 8.258 17.753 1.00 75.88 270 THR A C 1
ATOM 2078 O O . THR A 1 270 ? -6.503 7.387 18.556 1.00 75.88 270 THR A O 1
ATOM 2081 N N . THR A 1 271 ? -6.413 9.524 17.871 1.00 63.03 271 THR A N 1
ATOM 2082 C CA . THR A 1 271 ? -5.434 9.962 18.898 1.00 63.03 271 THR A CA 1
ATOM 2083 C C . THR A 1 271 ? -6.024 10.724 20.080 1.00 63.03 271 THR A C 1
ATOM 2085 O O . THR A 1 271 ? -5.281 11.129 20.970 1.00 63.03 271 THR A O 1
ATOM 2088 N N . THR A 1 272 ? -7.338 10.915 20.155 1.00 55.38 272 THR A N 1
ATOM 2089 C CA . THR A 1 272 ? -7.936 11.696 21.241 1.00 55.38 272 THR A CA 1
ATOM 2090 C C . THR A 1 272 ? -8.791 10.838 22.159 1.00 55.38 272 THR A C 1
ATOM 2092 O O . THR A 1 272 ? -9.478 9.913 21.725 1.00 55.38 272 THR A O 1
ATOM 2095 N N . GLU A 1 273 ? -8.811 11.190 23.447 1.00 59.28 273 GLU A N 1
ATOM 2096 C CA . GLU A 1 273 ? -9.806 10.683 24.401 1.00 59.28 273 GLU A CA 1
ATOM 2097 C C . GLU A 1 273 ? -11.240 10.900 23.897 1.00 59.28 273 GLU A C 1
ATOM 2099 O O . GLU A 1 273 ? -12.110 10.078 24.164 1.00 59.28 273 GLU A O 1
ATOM 2104 N N . THR A 1 274 ? -11.462 11.945 23.092 1.00 55.22 274 THR A N 1
ATOM 2105 C CA . THR A 1 274 ? -12.742 12.251 22.441 1.00 55.22 274 THR A CA 1
ATOM 2106 C C . THR A 1 274 ? -13.093 11.329 21.271 1.00 55.22 274 THR A C 1
ATOM 2108 O O . THR A 1 274 ? -14.268 11.217 20.936 1.00 55.22 274 THR A O 1
ATOM 2111 N N . CYS A 1 275 ? -12.117 10.648 20.664 1.00 63.09 275 CYS A N 1
ATOM 2112 C CA . CYS A 1 275 ? -12.322 9.722 19.548 1.00 63.09 275 CYS A CA 1
ATOM 2113 C C . CYS A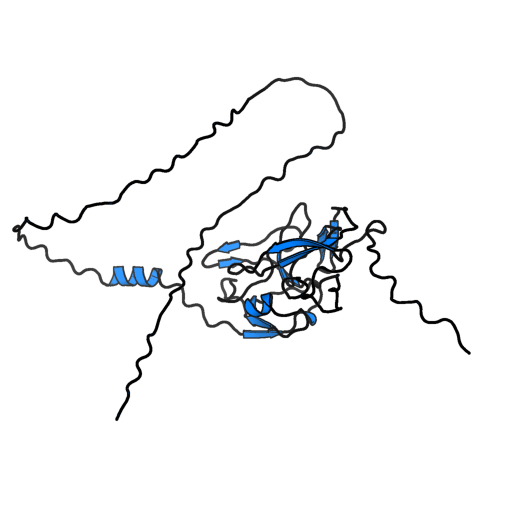 1 275 ? -12.044 8.257 19.902 1.00 63.09 275 CYS A C 1
ATOM 2115 O O . CYS A 1 275 ? -12.007 7.427 18.992 1.00 63.09 275 CYS A O 1
ATOM 2117 N N . LYS A 1 276 ? -11.876 7.913 21.190 1.00 56.38 276 LYS A N 1
ATOM 2118 C CA . LYS A 1 276 ? -11.806 6.518 21.648 1.00 56.38 276 LYS A CA 1
ATOM 2119 C C . LYS A 1 276 ? -13.088 5.794 21.219 1.00 56.38 276 LYS A C 1
ATOM 2121 O O . LYS A 1 276 ? -14.116 5.868 21.888 1.00 56.38 276 LYS A O 1
ATOM 2126 N N . SER A 1 277 ? -13.040 5.099 20.081 1.00 48.25 277 SER A N 1
ATOM 2127 C CA . SER A 1 277 ? -14.039 4.085 19.750 1.00 48.25 277 SER A CA 1
ATOM 2128 C C . SER A 1 277 ? -14.163 3.126 20.940 1.00 48.25 277 SER A C 1
ATOM 2130 O O . SER A 1 277 ? -13.139 2.764 21.522 1.00 48.25 277 SER A O 1
ATOM 2132 N N . PRO A 1 278 ? -15.366 2.639 21.276 1.00 46.50 278 PRO A N 1
ATOM 2133 C CA . PRO A 1 278 ? -15.573 1.682 22.367 1.00 46.50 278 PRO A CA 1
ATOM 2134 C C . PRO A 1 278 ? -14.992 0.275 22.090 1.00 46.50 278 PRO A C 1
ATOM 2136 O O . PRO A 1 278 ? -15.437 -0.706 22.673 1.00 46.50 278 PRO A O 1
ATOM 2139 N N . LEU A 1 279 ? -14.005 0.132 21.201 1.00 52.56 279 LEU A N 1
ATOM 2140 C CA . LEU A 1 279 ? -13.598 -1.154 20.627 1.00 52.56 279 LEU A CA 1
ATOM 2141 C C . LEU A 1 279 ? -12.404 -1.832 21.289 1.00 52.56 279 LEU A C 1
ATOM 2143 O O . LEU A 1 279 ? -11.860 -2.767 20.709 1.00 52.56 279 LEU A O 1
ATOM 2147 N N . ASN A 1 280 ? -12.003 -1.433 22.497 1.00 46.47 280 ASN A N 1
ATOM 2148 C CA . ASN A 1 280 ? -11.022 -2.240 23.221 1.00 46.47 280 ASN A CA 1
ATOM 2149 C C . ASN A 1 280 ? -11.102 -2.116 24.747 1.00 46.47 280 ASN A C 1
ATOM 2151 O O . ASN A 1 280 ? -10.164 -1.658 25.387 1.00 46.47 280 ASN A O 1
ATOM 2155 N N . ASN A 1 281 ? -12.222 -2.555 25.330 1.00 42.28 281 ASN A N 1
ATOM 2156 C CA . ASN A 1 281 ? -12.296 -2.876 26.764 1.00 42.28 281 ASN A CA 1
ATOM 2157 C C . ASN A 1 281 ? -12.595 -4.365 27.037 1.00 42.28 281 ASN A C 1
ATOM 2159 O O . ASN A 1 281 ? -12.950 -4.721 28.154 1.00 42.28 281 ASN A O 1
ATOM 2163 N N . ASN A 1 282 ? -12.412 -5.250 26.048 1.00 43.62 282 ASN A N 1
ATOM 2164 C CA . ASN A 1 282 ? -12.634 -6.696 26.209 1.00 43.62 282 ASN A CA 1
ATOM 2165 C C . ASN A 1 282 ? -11.345 -7.516 26.386 1.00 43.62 282 ASN A C 1
ATOM 2167 O O . ASN A 1 282 ? -11.335 -8.706 26.098 1.00 43.62 282 ASN A O 1
ATOM 2171 N N . ASN A 1 283 ? -10.272 -6.915 26.906 1.00 46.38 283 ASN A N 1
ATOM 2172 C CA . ASN A 1 283 ? -9.086 -7.658 27.342 1.00 46.38 283 ASN A CA 1
ATOM 2173 C C . ASN A 1 283 ? -8.534 -7.093 28.661 1.00 46.38 283 ASN A C 1
ATOM 2175 O O . ASN A 1 283 ? -7.490 -6.452 28.688 1.00 46.38 283 ASN A O 1
ATOM 2179 N N . ASN A 1 284 ? -9.299 -7.271 29.742 1.00 41.28 284 ASN A N 1
ATOM 2180 C CA . ASN A 1 284 ? -8.814 -7.611 31.090 1.00 41.28 284 ASN A CA 1
ATOM 2181 C C . ASN A 1 284 ? -9.967 -7.500 32.091 1.00 41.28 284 ASN A C 1
ATOM 2183 O O . ASN A 1 284 ? -10.072 -6.546 32.854 1.00 41.28 284 ASN A O 1
ATOM 2187 N N . ASN A 1 285 ? -10.846 -8.498 32.088 1.00 41.12 285 ASN A N 1
ATOM 2188 C CA . ASN A 1 285 ? -11.695 -8.762 33.242 1.00 41.12 285 ASN A CA 1
ATOM 2189 C C . ASN A 1 285 ? -11.859 -10.277 33.387 1.00 41.12 285 ASN A C 1
ATOM 2191 O O . ASN A 1 285 ? -12.913 -10.840 33.123 1.00 41.12 285 ASN A O 1
ATOM 2195 N N . ASN A 1 286 ? -10.753 -10.943 33.716 1.00 45.91 286 ASN A N 1
ATOM 2196 C CA . ASN A 1 286 ? -10.777 -12.270 34.321 1.00 45.91 286 ASN A CA 1
ATOM 2197 C C . ASN A 1 286 ? -9.466 -12.509 35.071 1.00 45.91 286 ASN A C 1
ATOM 2199 O O . ASN A 1 286 ? -8.565 -13.200 34.610 1.00 45.91 286 ASN A O 1
ATOM 2203 N N . ASN A 1 287 ? -9.358 -11.883 36.238 1.00 46.28 287 ASN A N 1
ATOM 2204 C CA . ASN A 1 287 ? -8.804 -12.583 37.386 1.00 46.28 287 ASN A CA 1
ATOM 2205 C C . ASN A 1 287 ? -9.299 -11.903 38.657 1.00 46.28 287 ASN A C 1
ATOM 2207 O O . ASN A 1 287 ? -8.667 -10.998 39.195 1.00 46.28 287 ASN A O 1
ATOM 2211 N N . ASN A 1 288 ? -10.468 -12.347 39.112 1.00 46.31 288 ASN A N 1
ATOM 2212 C CA . ASN A 1 288 ? -10.787 -12.288 40.523 1.00 46.31 288 ASN A CA 1
ATOM 2213 C C . ASN A 1 288 ? -11.410 -13.623 40.951 1.00 46.31 288 ASN A C 1
ATOM 2215 O O . ASN A 1 288 ? -12.442 -14.025 40.420 1.00 46.31 288 ASN A O 1
ATOM 2219 N N . ASN A 1 289 ? -10.752 -14.226 41.941 1.00 47.75 289 ASN A N 1
ATOM 2220 C CA . ASN A 1 289 ? -11.201 -15.261 42.874 1.00 47.75 289 ASN A CA 1
ATOM 2221 C C . ASN A 1 289 ? -11.372 -16.710 42.390 1.00 47.75 289 ASN A C 1
ATOM 2223 O O . ASN A 1 289 ? -12.359 -17.066 41.753 1.00 47.75 289 ASN A O 1
ATOM 2227 N N . ASN A 1 290 ? -10.458 -17.579 42.846 1.00 45.28 290 ASN A N 1
ATOM 2228 C CA . ASN A 1 290 ? -10.728 -18.524 43.948 1.00 45.28 290 ASN A CA 1
ATOM 2229 C C . ASN A 1 290 ? -9.484 -19.389 44.240 1.00 45.28 290 ASN A C 1
ATOM 2231 O O . ASN A 1 290 ? -9.161 -20.258 43.432 1.00 45.28 290 ASN A O 1
ATOM 2235 N N . ASN A 1 291 ? -8.792 -19.143 45.362 1.00 39.19 291 ASN A N 1
ATOM 2236 C CA . ASN A 1 291 ? -8.672 -20.023 46.547 1.00 39.19 291 ASN A CA 1
ATOM 2237 C C . ASN A 1 291 ? -7.504 -19.570 47.438 1.00 39.19 291 ASN A C 1
ATOM 2239 O O . ASN A 1 291 ? -6.357 -19.562 46.939 1.00 39.19 291 ASN A O 1
#

Foldseek 3Di:
DDDDDDDDDDDDDDPDDDDDDDDDDDDDDDDDDDDDDDDDDDDDDDDDDDDDDDDDDDDDPDDDDDDPDDDDDDPDDDPPPPPPVVVVVVVVVVVPDPPFPDWDKDKDQQLVDDFQDWDLWWWQQVQQVPPFNRDITMITHAGPLSHHDFRTASEAEWDADPQATQQKFQKYWQAAPQRRDGHWDDDPRHTDRHTIGGHQDLFAAPVRDGAGRQNHRPRDDTPQWDWDDWDPDDGRHRTITWIFGPQDPAQDWFDDPSGGTHGCRTPNRPDDPSRPDPPPPPPDDDDDDDD

Organism: NCBI:txid311494

pLDDT: mean 74.85, std 23.78, range [32.41, 98.56]

Secondary structure (DSSP, 8-state):
-----PPP----------------------PPP---------------------------------------------------HHHHHHHHHHHS---PPPPPEEEEEGGGSPTT-B--SEEEHHHHHH-BTTSEEEEEPPPTTSPPPTTEE--EEP-EETTEE---SSEEEEE-TTSSSB--EEETTEEE--EEEE---SS--TTSPPPBTTS--TTSSPTTEEEEEEE--BTTBPPEEEEEESS----SEEE-TTSSEEETTBTT---SGGG--S----SS-------